Protein AF-A0AAV8W4S4-F1 (afdb_monomer)

Radius of gyration: 24.25 Å; Cα contacts (8 Å, |Δi|>4): 136; chains: 1; bounding box: 53×50×61 Å

Structure (mmCIF, N/CA/C/O backbone):
data_AF-A0AAV8W4S4-F1
#
_entry.id   AF-A0AAV8W4S4-F1
#
loop_
_atom_site.group_PDB
_atom_site.id
_atom_site.type_symbol
_atom_site.label_atom_id
_atom_site.label_alt_id
_atom_site.label_comp_id
_atom_site.label_asym_id
_atom_site.label_entity_id
_atom_site.label_seq_id
_atom_site.pdbx_PDB_ins_code
_atom_site.Cartn_x
_atom_site.Cartn_y
_atom_site.Cartn_z
_atom_site.occupancy
_atom_site.B_iso_or_equiv
_atom_site.auth_seq_id
_atom_site.auth_comp_id
_atom_site.auth_asym_id
_atom_site.auth_atom_id
_atom_site.pdbx_PDB_model_num
ATOM 1 N N . MET A 1 1 ? -31.696 26.182 -40.490 1.00 55.94 1 MET A N 1
ATOM 2 C CA . MET A 1 1 ? -30.840 26.365 -39.288 1.00 55.94 1 MET A CA 1
ATOM 3 C C . MET A 1 1 ? -31.612 26.418 -37.965 1.00 55.94 1 MET A C 1
ATOM 5 O O . MET A 1 1 ? -31.106 25.884 -36.990 1.00 55.94 1 MET A O 1
ATOM 9 N N . HIS A 1 2 ? -32.837 26.954 -37.926 1.00 64.56 2 HIS A N 1
ATOM 10 C CA . HIS A 1 2 ? -33.607 27.211 -36.694 1.00 64.56 2 HIS A CA 1
ATOM 11 C C . HIS A 1 2 ? -33.965 25.981 -35.824 1.00 64.56 2 HIS A C 1
ATOM 13 O O . HIS A 1 2 ? -34.015 26.064 -34.602 1.00 64.56 2 HIS A O 1
ATOM 19 N N . ARG A 1 3 ? -34.194 24.808 -36.434 1.00 68.81 3 ARG A N 1
ATOM 20 C CA . ARG A 1 3 ? -34.594 23.584 -35.704 1.00 68.81 3 ARG A CA 1
ATOM 21 C C . ARG A 1 3 ? -33.431 22.934 -34.941 1.00 68.81 3 ARG A C 1
ATOM 23 O O . ARG A 1 3 ? -33.637 22.336 -33.890 1.00 68.81 3 ARG A O 1
ATOM 30 N N . LYS A 1 4 ? -32.203 23.066 -35.459 1.00 68.94 4 LYS A N 1
ATOM 31 C CA . LYS A 1 4 ? -30.986 22.525 -34.827 1.00 68.94 4 LYS A CA 1
ATOM 32 C C . LYS A 1 4 ? -30.544 23.398 -33.651 1.00 68.94 4 LYS A C 1
ATOM 34 O O . LYS A 1 4 ? -30.234 22.860 -32.595 1.00 68.94 4 LYS A O 1
ATOM 39 N N . THR A 1 5 ? -30.605 24.723 -33.798 1.00 74.62 5 THR A N 1
ATOM 40 C CA . THR A 1 5 ? -30.317 25.671 -32.708 1.00 74.62 5 THR A CA 1
ATOM 41 C C . THR A 1 5 ? -31.311 25.535 -31.553 1.00 74.62 5 THR A C 1
ATOM 43 O O . THR A 1 5 ? -30.897 25.524 -30.396 1.00 74.62 5 THR A O 1
ATOM 46 N N . MET A 1 6 ? -32.596 25.311 -31.847 1.00 79.69 6 MET A N 1
ATOM 47 C CA . MET A 1 6 ? -33.624 25.092 -30.821 1.00 79.69 6 MET A CA 1
ATOM 48 C C . MET A 1 6 ? -33.416 23.786 -30.026 1.00 79.69 6 MET A C 1
ATOM 50 O O . MET A 1 6 ? -33.587 23.774 -28.809 1.00 79.69 6 MET A O 1
ATOM 54 N N . MET A 1 7 ? -32.974 22.697 -30.674 1.00 76.62 7 MET A N 1
ATOM 55 C CA . MET A 1 7 ? -32.643 21.444 -29.973 1.00 76.62 7 MET A CA 1
A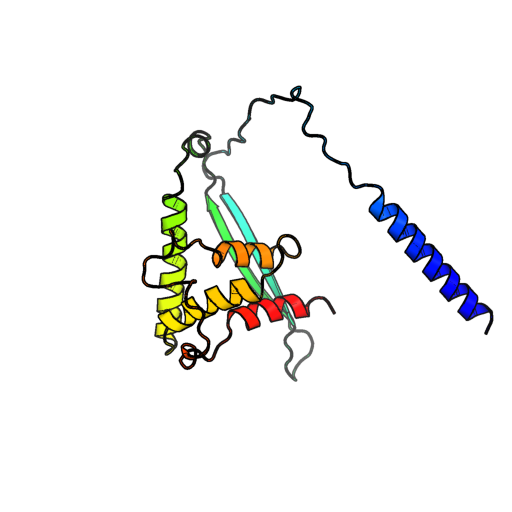TOM 56 C C . MET A 1 7 ? -31.396 21.562 -29.088 1.00 76.62 7 MET A C 1
ATOM 58 O O . MET A 1 7 ? -31.361 20.967 -28.012 1.00 76.62 7 MET A O 1
ATOM 62 N N . VAL A 1 8 ? -30.383 22.324 -29.512 1.00 82.31 8 VAL A N 1
ATOM 63 C CA . VAL A 1 8 ? -29.159 22.538 -28.720 1.00 82.31 8 VAL A CA 1
ATOM 64 C C . VAL A 1 8 ? -29.460 23.355 -27.461 1.00 82.31 8 VAL A C 1
ATOM 66 O O . VAL A 1 8 ? -29.046 22.958 -26.375 1.00 82.31 8 VAL A O 1
ATOM 69 N N . LEU A 1 9 ? -30.253 24.425 -27.576 1.00 85.12 9 LEU A N 1
ATOM 70 C CA . LEU A 1 9 ?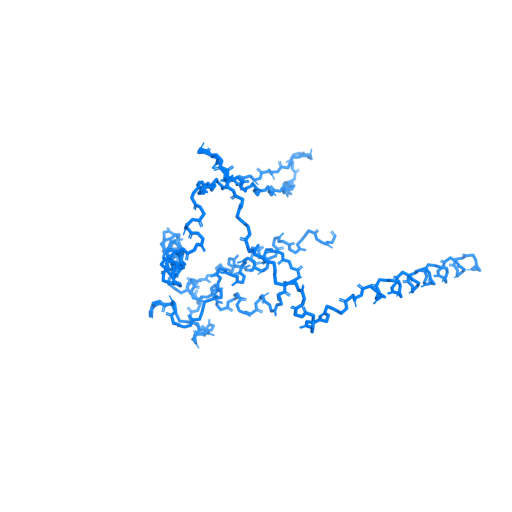 -30.698 25.221 -26.425 1.00 85.12 9 LEU A CA 1
ATOM 71 C C . LEU A 1 9 ? -31.516 24.390 -25.430 1.00 85.12 9 LEU A C 1
ATOM 73 O O . LEU A 1 9 ? -31.291 24.476 -24.226 1.00 85.12 9 LEU A O 1
ATOM 77 N N . CYS A 1 10 ? -32.410 23.529 -25.922 1.00 84.62 10 CYS A N 1
ATOM 78 C CA . CYS A 1 10 ? -33.200 22.651 -25.061 1.00 84.62 10 CYS A CA 1
ATOM 79 C C . CYS A 1 10 ? -32.314 21.645 -24.302 1.00 84.62 10 CYS A C 1
ATOM 81 O O . CYS A 1 10 ? -32.479 21.471 -23.097 1.00 84.62 10 CYS A O 1
ATOM 83 N N . ARG A 1 11 ? -31.305 21.052 -24.959 1.00 81.94 11 ARG A N 1
ATOM 84 C CA . ARG A 1 11 ? -30.337 20.158 -24.294 1.00 81.94 11 ARG A CA 1
ATOM 85 C C . ARG A 1 11 ? -29.485 20.882 -23.250 1.00 81.94 11 ARG A C 1
ATOM 87 O O . ARG A 1 11 ? -29.252 20.310 -22.191 1.00 81.94 11 ARG A O 1
ATOM 94 N N . LEU A 1 12 ? -29.065 22.121 -23.518 1.00 81.75 12 LEU A N 1
ATOM 95 C CA . LEU A 1 12 ? -28.306 22.945 -22.567 1.00 81.75 12 LEU A CA 1
ATOM 96 C C . LEU A 1 12 ? -29.138 23.316 -21.330 1.00 81.75 12 LEU A C 1
ATOM 98 O O . LEU A 1 12 ? -28.630 23.236 -20.213 1.00 81.75 12 LEU A O 1
ATOM 102 N N . LEU A 1 13 ? -30.418 23.654 -21.515 1.00 81.06 13 LEU A N 1
ATOM 103 C CA . LEU A 1 13 ? -31.346 23.940 -20.414 1.00 81.06 13 LEU A CA 1
ATOM 104 C C . LEU A 1 13 ? -31.658 22.692 -19.577 1.00 81.06 13 LEU A C 1
ATOM 106 O O . LEU A 1 13 ? -31.709 22.768 -18.353 1.00 81.06 13 LEU A O 1
ATOM 110 N N . ILE A 1 14 ? -31.808 21.525 -20.212 1.00 81.12 14 ILE A N 1
ATOM 111 C CA . ILE A 1 14 ? -31.994 20.258 -19.489 1.00 81.12 14 ILE A CA 1
ATOM 112 C C . ILE A 1 14 ? -30.732 19.918 -18.684 1.00 81.12 14 ILE A C 1
ATOM 114 O O . ILE A 1 14 ? -30.837 19.567 -17.511 1.00 81.12 14 ILE A O 1
ATOM 118 N N . PHE A 1 15 ? -29.538 20.072 -19.271 1.00 78.06 15 PHE A N 1
ATOM 119 C CA . PHE A 1 15 ? -28.276 19.829 -18.565 1.00 78.06 15 PHE A CA 1
ATOM 120 C C . PHE A 1 15 ? -28.113 20.756 -17.353 1.00 78.06 15 PHE A C 1
ATOM 122 O O . PHE A 1 15 ? -27.756 20.279 -16.277 1.00 78.06 15 PHE A O 1
ATOM 129 N N . SER A 1 16 ? -28.421 22.052 -17.481 1.00 76.75 16 SER A N 1
ATOM 130 C CA . SER A 1 16 ? -28.318 22.989 -16.354 1.00 76.75 16 SER A CA 1
ATOM 131 C C . SER A 1 16 ? -29.334 22.686 -15.245 1.00 76.75 16 SER A C 1
ATOM 133 O O . SER A 1 16 ? -28.965 22.696 -14.070 1.00 76.75 16 SER A O 1
ATOM 135 N N . CYS A 1 17 ? -30.577 22.329 -15.592 1.00 72.62 17 CYS A N 1
ATOM 136 C CA . CYS A 1 17 ? -31.594 21.909 -14.624 1.00 72.62 17 CYS A CA 1
ATOM 137 C C . CYS A 1 17 ? -31.198 20.632 -13.868 1.00 72.62 17 CYS A C 1
ATOM 139 O O . CYS A 1 17 ? -31.398 20.563 -12.655 1.00 72.62 17 CYS A O 1
ATOM 141 N N . VAL A 1 18 ? -30.609 19.644 -14.551 1.00 72.19 18 VAL A N 1
ATOM 142 C CA . VAL A 1 18 ? -30.103 18.420 -13.906 1.00 72.19 18 VAL A CA 1
ATOM 143 C C . VAL A 1 18 ? -28.937 18.751 -12.970 1.00 72.19 18 VAL A C 1
ATOM 145 O O . VAL A 1 18 ? -28.933 18.302 -11.826 1.00 72.19 18 VAL A O 1
ATOM 148 N N . PHE A 1 19 ? -27.994 19.597 -13.396 1.00 65.12 19 PHE A N 1
ATOM 149 C CA . PHE A 1 19 ? -26.879 20.039 -12.548 1.00 65.12 19 PHE A CA 1
ATOM 150 C C . PHE A 1 19 ? -27.348 20.786 -11.286 1.00 65.12 19 PHE A C 1
ATOM 152 O O . PHE A 1 19 ? -26.807 20.555 -10.203 1.00 65.12 19 PHE A O 1
ATOM 159 N N . LEU A 1 20 ? -28.383 21.627 -11.396 1.00 62.19 20 LEU A N 1
ATOM 160 C CA . LEU A 1 20 ? -28.995 22.326 -10.258 1.00 62.19 20 LEU A CA 1
ATOM 161 C C . LEU A 1 20 ? -29.701 21.362 -9.288 1.00 62.19 20 LEU A C 1
ATOM 163 O O . LEU A 1 20 ? -29.585 21.530 -8.075 1.00 62.19 20 LEU A O 1
ATOM 167 N N . HIS A 1 21 ? -30.377 20.325 -9.795 1.00 59.84 21 HIS A N 1
ATOM 168 C CA . HIS A 1 21 ? -31.045 19.324 -8.951 1.00 59.84 21 HIS A CA 1
ATOM 169 C C . HIS A 1 21 ? -30.056 18.408 -8.216 1.00 59.84 21 HIS A C 1
ATOM 171 O O . HIS A 1 21 ? -30.291 18.039 -7.065 1.00 59.84 21 HIS A O 1
ATOM 177 N N . VAL A 1 22 ? -28.928 18.065 -8.848 1.00 60.47 22 VAL A N 1
ATOM 178 C CA . VAL A 1 22 ? -27.900 17.201 -8.244 1.00 60.47 22 VAL A CA 1
ATOM 179 C C . VAL A 1 22 ? -27.179 17.904 -7.084 1.00 60.47 22 VAL A C 1
ATOM 181 O O . VAL A 1 22 ? -26.810 17.250 -6.109 1.00 60.47 22 VAL A O 1
ATOM 184 N N . HIS A 1 23 ? -27.030 19.234 -7.122 1.00 57.19 23 HIS A N 1
ATOM 185 C CA . HIS A 1 23 ? -26.348 19.983 -6.056 1.00 57.19 23 HIS A CA 1
ATOM 186 C C . HIS A 1 23 ? -27.216 20.222 -4.801 1.00 57.19 23 HIS A C 1
ATOM 188 O O . HIS A 1 23 ? -26.686 20.543 -3.737 1.00 57.19 23 HIS A O 1
ATOM 194 N N . ALA A 1 24 ? -28.540 20.047 -4.891 1.00 57.12 24 ALA A N 1
ATOM 195 C CA . ALA A 1 24 ? -29.474 20.397 -3.816 1.00 57.12 24 ALA A CA 1
ATOM 196 C C . ALA A 1 24 ? -29.572 19.363 -2.674 1.00 57.12 24 ALA A C 1
ATOM 198 O O . ALA A 1 24 ? -30.156 19.664 -1.636 1.00 57.12 24 ALA A O 1
ATOM 199 N N . ASN A 1 25 ? -28.967 18.178 -2.807 1.00 57.41 25 ASN A N 1
ATOM 200 C CA . ASN A 1 25 ? -29.108 17.094 -1.823 1.00 57.41 25 ASN A CA 1
ATOM 201 C C . ASN A 1 25 ? -27.834 16.785 -1.027 1.00 57.41 25 ASN A C 1
ATOM 203 O O . ASN A 1 25 ? -27.672 15.676 -0.516 1.00 57.41 25 ASN A O 1
ATOM 207 N N . PHE A 1 26 ? -26.935 17.758 -0.847 1.00 52.34 26 PHE A N 1
ATOM 208 C CA . PHE A 1 26 ? -25.887 17.604 0.160 1.00 52.34 26 PHE A CA 1
ATOM 2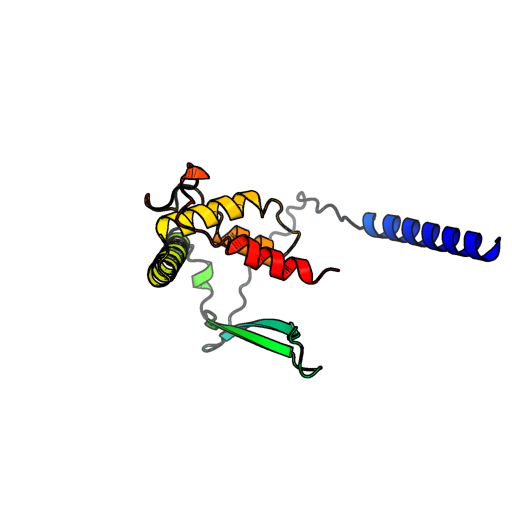09 C C . PHE A 1 26 ? -26.470 17.868 1.552 1.00 52.34 26 PHE A C 1
ATOM 211 O O . PHE A 1 26 ? -26.366 18.963 2.110 1.00 52.34 26 PHE A O 1
ATOM 218 N N . THR A 1 27 ? -27.115 16.852 2.125 1.00 60.00 27 THR A N 1
ATOM 219 C CA . THR A 1 27 ? -27.549 16.878 3.522 1.00 60.00 27 THR A CA 1
ATOM 220 C C . THR A 1 27 ? -26.317 17.071 4.406 1.00 60.00 27 THR A C 1
ATOM 222 O O . THR A 1 27 ? -25.535 16.142 4.624 1.00 60.00 27 THR A O 1
ATOM 225 N N . LYS A 1 28 ? -26.109 18.291 4.913 1.00 54.59 28 LYS A N 1
ATOM 226 C CA . LYS A 1 28 ? -25.072 18.573 5.910 1.00 54.59 28 LYS A CA 1
ATOM 227 C C . LYS A 1 28 ? -25.432 17.824 7.192 1.00 54.59 28 LYS A C 1
ATOM 229 O O . LYS A 1 28 ? -26.306 18.244 7.944 1.00 54.59 28 LYS A O 1
ATOM 234 N N . ILE A 1 29 ? -24.753 16.705 7.439 1.00 60.41 29 ILE A N 1
ATOM 235 C CA . ILE A 1 29 ? -24.876 15.931 8.678 1.00 60.41 29 ILE A CA 1
ATOM 236 C C . ILE A 1 29 ? -24.366 16.803 9.835 1.00 60.41 29 ILE A C 1
ATOM 238 O O . ILE A 1 29 ? -23.163 16.916 10.083 1.00 60.41 29 ILE A O 1
ATOM 242 N N . SER A 1 30 ? -25.294 17.459 10.533 1.00 56.00 30 SER A N 1
ATOM 243 C CA . SER A 1 30 ? -25.019 18.238 11.739 1.00 56.00 30 SER A CA 1
ATOM 244 C C . SER A 1 30 ? -24.686 17.287 12.892 1.00 56.00 30 SER A C 1
ATOM 246 O O . SER A 1 30 ? -25.563 16.642 13.464 1.00 56.00 30 SER A O 1
ATOM 248 N N . ARG A 1 31 ? -23.401 17.189 13.256 1.00 59.06 31 ARG A N 1
ATOM 249 C CA . ARG A 1 31 ? -22.902 16.352 14.370 1.00 59.06 31 ARG A CA 1
ATOM 250 C C . ARG A 1 31 ? -23.241 16.901 15.770 1.00 59.06 31 ARG A C 1
ATOM 252 O O . ARG A 1 31 ? -22.510 16.624 16.715 1.00 59.06 31 ARG A O 1
ATOM 259 N N . LYS A 1 32 ? -24.290 17.716 15.928 1.00 59.75 32 LYS A N 1
ATOM 260 C CA . LYS A 1 32 ? -24.654 18.328 17.223 1.00 59.75 32 LYS A CA 1
ATOM 261 C C . LYS A 1 32 ? -25.804 17.636 17.963 1.00 59.75 32 LYS A C 1
ATOM 263 O O . LYS A 1 32 ? -26.163 18.076 19.047 1.00 59.75 32 LYS A O 1
ATOM 268 N N . ASN A 1 33 ? -26.329 16.520 17.455 1.00 57.56 33 ASN A N 1
ATOM 269 C CA . ASN A 1 33 ? -27.365 15.760 18.156 1.00 57.56 33 ASN A CA 1
ATOM 270 C C . ASN A 1 33 ? -26.746 14.604 18.961 1.00 57.56 33 ASN A C 1
ATOM 272 O O . ASN A 1 33 ? -26.576 13.497 18.455 1.00 57.56 33 ASN A O 1
ATOM 276 N N . VAL A 1 34 ? -26.459 14.852 20.243 1.00 62.97 34 VAL A N 1
ATOM 277 C CA . VAL A 1 34 ? -26.046 13.849 21.257 1.00 62.97 34 VAL A CA 1
ATOM 278 C C . VAL A 1 34 ? -27.236 12.960 21.699 1.00 62.97 34 VAL A C 1
ATOM 280 O O . VAL A 1 34 ? -27.179 12.264 22.703 1.00 62.97 34 VAL A O 1
ATOM 283 N N . LEU A 1 35 ? -28.333 12.929 20.931 1.00 59.84 35 LEU A N 1
ATOM 284 C CA . LEU A 1 35 ? -29.545 12.157 21.242 1.00 59.84 35 LEU A CA 1
ATOM 285 C C . LEU A 1 35 ? -29.589 10.747 20.631 1.00 59.84 35 LEU A C 1
ATOM 287 O O . LEU A 1 35 ? -30.545 10.015 20.856 1.00 59.84 35 LEU A O 1
ATOM 291 N N . LEU A 1 36 ? -28.554 10.318 19.904 1.00 63.19 36 LEU A N 1
ATOM 292 C CA . LEU A 1 36 ? -28.461 8.952 19.372 1.00 63.19 36 LEU A CA 1
ATOM 293 C C . LEU A 1 36 ? -27.252 8.211 19.952 1.00 63.19 36 LEU A C 1
ATOM 295 O O . LEU A 1 36 ? -26.383 7.728 19.225 1.00 63.19 36 LEU A O 1
ATOM 299 N N . SER A 1 37 ? -27.210 8.077 21.280 1.00 62.25 37 SER A N 1
ATOM 300 C CA . SER A 1 37 ? -26.347 7.081 21.926 1.00 62.25 37 SER A CA 1
ATOM 301 C C . SER A 1 37 ? -26.943 5.685 21.705 1.00 62.25 37 SER A C 1
ATOM 303 O O . SER A 1 37 ? -27.663 5.133 22.537 1.00 62.25 37 SER A O 1
ATOM 305 N N . ARG A 1 38 ? -26.710 5.114 20.518 1.00 71.06 38 ARG A N 1
ATOM 306 C CA . ARG A 1 38 ? -27.140 3.750 20.185 1.00 71.06 38 ARG A CA 1
ATOM 307 C C . ARG A 1 38 ? -26.112 2.754 20.722 1.00 71.06 38 ARG A C 1
ATOM 309 O O . ARG A 1 38 ? -24.956 2.768 20.302 1.00 71.06 38 ARG A O 1
ATOM 316 N N . ARG A 1 39 ? -26.530 1.833 21.599 1.00 73.44 39 ARG A N 1
ATOM 317 C CA . ARG A 1 39 ? -25.692 0.697 22.028 1.00 73.44 39 ARG A CA 1
ATOM 318 C C . ARG A 1 39 ? -25.299 -0.136 20.798 1.00 73.44 39 ARG A C 1
ATOM 320 O O . ARG A 1 39 ? -26.170 -0.566 20.039 1.00 73.44 39 ARG A O 1
ATOM 327 N N . LYS A 1 40 ? -23.996 -0.358 20.597 1.00 70.75 40 LYS A N 1
ATOM 328 C CA . LYS A 1 40 ? -23.457 -1.145 19.477 1.00 70.75 40 LYS A CA 1
ATOM 329 C C . LYS A 1 40 ? -23.959 -2.592 19.579 1.00 70.75 40 LYS A C 1
ATOM 331 O O . LYS A 1 40 ? -23.722 -3.250 20.588 1.00 70.75 40 LYS A O 1
ATOM 336 N N . ARG A 1 41 ? -24.676 -3.068 18.557 1.00 81.50 41 ARG A N 1
ATOM 337 C CA . ARG A 1 41 ? -25.106 -4.470 18.416 1.00 81.50 41 ARG A CA 1
ATOM 338 C C . ARG A 1 41 ? -24.199 -5.146 17.394 1.00 81.50 41 ARG A C 1
ATOM 340 O O . ARG A 1 41 ? -23.806 -4.508 16.420 1.00 81.50 41 ARG A O 1
ATOM 347 N N . TYR A 1 42 ? -23.859 -6.404 17.636 1.00 76.44 42 TYR A N 1
ATOM 348 C CA . TYR A 1 42 ? -23.021 -7.200 16.745 1.00 76.44 42 TYR A CA 1
ATOM 349 C C . TYR A 1 42 ? -23.892 -8.241 16.053 1.00 76.44 42 TYR A C 1
ATOM 351 O O . TYR A 1 42 ? -24.763 -8.829 16.689 1.00 76.44 42 TYR A O 1
ATOM 359 N N . LEU A 1 43 ? -23.664 -8.439 14.757 1.00 80.19 43 LEU A N 1
ATOM 360 C CA . LEU A 1 43 ? -24.256 -9.537 14.007 1.00 80.19 43 LEU A CA 1
ATOM 361 C C . LEU A 1 43 ? -23.438 -10.797 14.317 1.00 80.19 43 LEU A C 1
ATOM 363 O O . LEU A 1 43 ? -22.236 -10.819 14.059 1.00 80.19 43 LEU A O 1
ATOM 367 N N . THR A 1 44 ? -24.063 -11.798 14.934 1.00 82.75 44 THR A N 1
ATOM 368 C CA . THR A 1 44 ? -23.435 -13.092 15.235 1.00 82.75 44 THR A CA 1
ATOM 369 C C . THR A 1 44 ? -23.736 -14.060 14.105 1.00 82.75 44 THR A C 1
ATOM 371 O O . THR A 1 44 ? -24.903 -14.332 13.824 1.00 82.75 44 THR A O 1
ATOM 374 N N . PHE A 1 45 ? -22.693 -14.568 13.459 1.00 85.56 45 PHE A N 1
ATOM 375 C CA . PHE A 1 45 ? -22.831 -15.566 12.407 1.00 85.56 45 PHE A CA 1
ATOM 376 C C . PHE A 1 45 ? -22.831 -16.979 13.011 1.00 85.56 45 PHE A C 1
ATOM 378 O O . PHE A 1 45 ? -22.101 -17.218 13.979 1.00 85.56 45 PHE A O 1
ATOM 385 N N . PRO A 1 46 ? -23.633 -17.919 12.478 1.00 88.12 46 PRO A N 1
ATOM 386 C CA . PRO A 1 46 ? -23.577 -19.315 12.899 1.00 88.12 46 PRO A CA 1
ATOM 387 C C . PRO A 1 46 ? -22.218 -19.937 12.544 1.00 88.12 46 PRO A C 1
ATOM 389 O O . PRO A 1 46 ? -21.545 -19.498 11.605 1.00 88.12 46 PRO A O 1
ATOM 392 N N . MET A 1 47 ? -21.808 -20.961 13.300 1.00 83.31 47 MET A N 1
ATOM 393 C CA . MET A 1 47 ? -20.507 -21.615 13.116 1.00 83.31 47 MET A CA 1
ATOM 394 C C . MET A 1 47 ? -20.361 -22.161 11.689 1.00 83.31 47 MET A C 1
ATOM 396 O O . MET A 1 47 ? -21.283 -22.779 11.166 1.00 83.31 47 MET A O 1
ATOM 400 N N . GLY A 1 48 ? -19.205 -21.922 11.065 1.00 83.62 48 GLY A N 1
ATOM 401 C CA . GLY A 1 48 ? -18.928 -22.346 9.687 1.00 83.62 48 GLY A CA 1
ATOM 402 C C . GLY A 1 48 ? -19.388 -21.370 8.596 1.00 83.62 48 GLY A C 1
ATOM 403 O O . GLY A 1 48 ? -19.261 -21.687 7.417 1.00 83.62 48 GLY A O 1
ATOM 404 N N . SER A 1 49 ? -19.890 -20.183 8.955 1.00 89.06 49 SER A N 1
ATOM 405 C CA . SER A 1 49 ? -20.214 -19.138 7.972 1.00 89.06 49 SER A CA 1
ATOM 406 C C . SER A 1 49 ? -18.954 -18.547 7.329 1.00 89.06 49 SER A C 1
ATOM 408 O O . SER A 1 49 ? -18.004 -18.190 8.028 1.00 89.06 49 SER A O 1
ATOM 410 N N . ASN A 1 50 ? -18.977 -18.361 6.007 1.00 88.38 50 ASN A N 1
ATOM 411 C CA . ASN A 1 50 ? -17.886 -17.754 5.243 1.00 88.38 50 ASN A CA 1
ATOM 412 C C . ASN A 1 50 ? -18.391 -16.551 4.438 1.00 88.38 50 ASN A C 1
ATOM 414 O O . ASN A 1 50 ? -19.467 -16.600 3.843 1.00 88.38 50 ASN A O 1
ATOM 418 N N . LEU A 1 51 ? -17.602 -15.479 4.409 1.00 88.38 51 LEU A N 1
ATOM 419 C CA . LEU A 1 51 ? -17.788 -14.342 3.514 1.00 88.38 51 LEU A CA 1
ATOM 420 C C . LEU A 1 51 ? -16.843 -14.520 2.328 1.00 88.38 51 LEU A C 1
ATOM 422 O O . LEU A 1 51 ? -15.632 -14.519 2.517 1.00 88.38 51 LEU A O 1
ATOM 426 N N . VAL A 1 52 ? -17.370 -14.6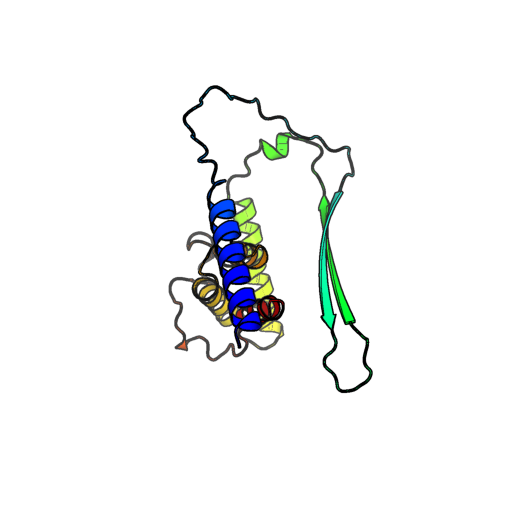51 1.117 1.00 89.75 52 VAL A N 1
ATOM 427 C CA . VAL A 1 52 ? -16.550 -14.750 -0.097 1.00 89.75 52 VAL A CA 1
ATOM 428 C C . VAL A 1 52 ? -16.606 -13.418 -0.830 1.00 89.75 52 VAL A C 1
ATOM 430 O O . VAL A 1 52 ? -17.691 -12.917 -1.123 1.00 89.75 52 VAL A O 1
ATOM 433 N N . MET A 1 53 ? -15.441 -12.821 -1.080 1.00 86.31 53 MET A N 1
ATOM 434 C CA . MET A 1 53 ? -15.320 -11.662 -1.961 1.00 86.31 53 MET A CA 1
ATOM 435 C C . MET A 1 53 ? -14.794 -12.132 -3.314 1.00 86.31 53 MET A C 1
ATOM 437 O O . MET A 1 53 ? -13.640 -12.543 -3.409 1.00 86.31 53 MET A O 1
ATOM 441 N N . THR A 1 54 ? -15.640 -12.054 -4.338 1.00 88.94 54 THR A N 1
ATOM 442 C CA . THR A 1 54 ? -15.308 -12.415 -5.721 1.00 88.94 54 THR A CA 1
ATOM 443 C C . THR A 1 54 ? -15.000 -11.156 -6.516 1.00 88.94 54 THR A C 1
ATOM 445 O O . THR A 1 54 ? -15.815 -10.230 -6.569 1.00 88.94 54 THR A O 1
ATOM 448 N N . MET A 1 55 ? -13.821 -11.104 -7.129 1.00 84.38 55 MET A N 1
ATOM 449 C CA . MET A 1 55 ? -13.433 -10.049 -8.062 1.00 84.38 55 MET A CA 1
ATOM 450 C C . MET A 1 55 ? -13.351 -10.628 -9.473 1.00 84.38 55 MET A C 1
ATOM 452 O O . MET A 1 55 ? -12.488 -11.460 -9.739 1.00 84.38 55 MET A O 1
ATOM 456 N N . SER A 1 56 ? -14.208 -10.150 -10.377 1.00 86.06 56 SER A N 1
ATOM 457 C CA . SER A 1 56 ? -14.232 -10.575 -11.780 1.00 86.06 56 SER A CA 1
ATOM 458 C C . SER A 1 56 ? -13.732 -9.448 -12.686 1.00 86.06 56 SER A C 1
ATOM 460 O O . SER A 1 56 ? -14.233 -8.323 -12.639 1.00 86.06 56 SER A O 1
ATOM 462 N N . MET A 1 57 ? -12.742 -9.744 -13.523 1.00 81.62 57 MET A N 1
ATOM 463 C CA . MET A 1 57 ? -12.219 -8.860 -14.563 1.00 81.62 57 MET A CA 1
ATOM 464 C C . MET A 1 57 ? -12.503 -9.477 -15.926 1.00 81.62 57 MET A C 1
ATOM 466 O O . MET A 1 57 ? -12.171 -10.634 -16.161 1.00 81.62 57 MET A O 1
ATOM 470 N N . VAL A 1 58 ? -13.079 -8.704 -16.843 1.00 82.88 58 VAL A N 1
ATOM 471 C CA . VAL A 1 58 ? -13.342 -9.148 -18.216 1.00 82.88 58 VAL A CA 1
ATOM 472 C C . VAL A 1 58 ? -12.564 -8.261 -19.171 1.00 82.88 58 VAL A C 1
ATOM 474 O O . VAL A 1 58 ? -12.716 -7.041 -19.139 1.00 82.88 58 VAL A O 1
ATOM 477 N N . LYS A 1 59 ? -11.750 -8.865 -20.037 1.00 76.25 59 LYS A N 1
ATOM 478 C CA . LYS A 1 59 ? -11.047 -8.158 -21.110 1.00 76.25 59 LYS A CA 1
ATOM 479 C C . LYS A 1 59 ? -11.313 -8.839 -22.446 1.00 76.25 59 LYS A C 1
ATOM 481 O O . LYS A 1 59 ? -11.107 -10.042 -22.585 1.00 76.25 59 LYS A O 1
ATOM 486 N N . SER A 1 60 ? -11.743 -8.071 -23.442 1.00 68.50 60 SER A N 1
ATOM 487 C CA . SER A 1 60 ? -11.859 -8.560 -24.815 1.00 68.50 60 SER A CA 1
ATOM 488 C C . SER A 1 60 ? -10.471 -8.782 -25.417 1.00 68.50 60 SER A C 1
ATOM 490 O O . SER A 1 60 ? -9.539 -7.994 -25.219 1.00 68.50 60 SER A O 1
ATOM 492 N N . PHE A 1 61 ? -10.305 -9.892 -26.126 1.00 70.44 61 PHE A N 1
ATOM 493 C CA . PHE A 1 61 ? -9.031 -10.232 -26.746 1.00 70.44 61 PHE A CA 1
ATOM 494 C C . PHE A 1 61 ? -8.826 -9.371 -28.009 1.00 70.44 61 PHE A C 1
ATOM 496 O O . PHE A 1 61 ? -9.604 -9.456 -28.956 1.00 70.44 61 PHE A O 1
ATOM 503 N N . LEU A 1 62 ? -7.796 -8.514 -28.026 1.00 64.31 62 LEU A N 1
ATOM 504 C CA . LEU A 1 62 ? -7.460 -7.605 -29.141 1.00 64.31 62 LEU A CA 1
ATOM 505 C C . LEU A 1 62 ? -6.444 -8.237 -30.117 1.00 64.31 62 LEU A C 1
ATOM 507 O O . LEU A 1 62 ? -5.452 -7.607 -30.476 1.00 64.31 62 LEU A O 1
ATOM 511 N N . GLN A 1 63 ? -6.650 -9.490 -30.533 1.00 57.50 63 GLN A N 1
ATOM 512 C CA . GLN A 1 63 ? -5.844 -10.111 -31.597 1.00 57.50 63 GLN A CA 1
ATOM 513 C C . GLN A 1 63 ? -6.626 -10.238 -32.910 1.00 57.50 63 GLN A C 1
ATOM 515 O O . GLN A 1 63 ? -7.851 -10.312 -32.933 1.00 57.50 63 GLN A O 1
ATOM 520 N N . ILE A 1 64 ? -5.874 -10.261 -34.014 1.00 59.62 64 ILE A N 1
ATOM 521 C CA . ILE A 1 64 ? -6.323 -10.226 -35.418 1.00 59.62 64 ILE A CA 1
ATOM 522 C C . ILE A 1 64 ? -7.157 -11.460 -35.859 1.00 59.62 64 ILE A C 1
ATOM 524 O O . ILE A 1 64 ? -7.571 -11.537 -37.009 1.00 59.62 64 ILE A O 1
ATOM 528 N N . GLN A 1 65 ? -7.515 -12.392 -34.965 1.00 49.94 65 GLN A N 1
ATOM 529 C CA . GLN A 1 65 ? -8.292 -13.598 -35.300 1.00 49.94 65 GLN A CA 1
ATOM 530 C C . GLN A 1 65 ? -8.943 -14.231 -34.043 1.00 49.94 65 GLN A C 1
ATOM 532 O O . GLN A 1 65 ? -8.265 -14.269 -33.017 1.00 49.94 65 GLN A O 1
ATOM 537 N N . PRO A 1 66 ? -10.132 -14.879 -34.101 1.00 56.00 66 PRO A N 1
ATOM 538 C CA . PRO A 1 66 ? -11.431 -14.445 -34.627 1.00 56.00 66 PRO A CA 1
ATOM 539 C C . PRO A 1 66 ? -12.189 -13.554 -33.610 1.00 56.00 66 PRO A C 1
ATOM 541 O O . PRO A 1 66 ? -11.886 -13.520 -32.420 1.00 56.00 66 PRO A O 1
ATOM 544 N N . ARG A 1 67 ? -13.211 -12.823 -34.070 1.00 65.19 67 ARG A N 1
ATOM 545 C CA . ARG A 1 67 ? -14.014 -11.924 -33.217 1.00 65.19 67 ARG A CA 1
ATOM 546 C C . ARG A 1 67 ? -14.900 -12.716 -32.243 1.00 65.19 67 ARG A C 1
ATOM 548 O O . ARG A 1 67 ? -15.602 -13.621 -32.678 1.00 65.19 67 ARG A O 1
ATOM 555 N N . GLY A 1 68 ? -14.923 -12.316 -30.965 1.00 70.38 68 GLY A N 1
ATOM 556 C CA . GLY A 1 68 ? -15.937 -12.757 -29.990 1.00 70.38 68 GLY A CA 1
ATOM 557 C C . GLY A 1 68 ? -15.428 -13.376 -28.683 1.00 70.38 68 GLY A C 1
ATOM 558 O O . GLY A 1 68 ? -16.249 -13.734 -27.845 1.00 70.38 68 GLY A O 1
ATOM 559 N N . TYR A 1 69 ? -14.114 -13.493 -28.478 1.00 72.44 69 TYR A N 1
ATOM 560 C CA . TYR A 1 69 ? -13.560 -14.070 -27.249 1.00 72.44 69 TYR A CA 1
ATOM 561 C C . TYR A 1 69 ? -13.222 -12.995 -26.210 1.00 72.44 69 TYR A C 1
ATOM 563 O O . TYR A 1 69 ? -12.456 -12.063 -26.469 1.00 72.44 69 TYR A O 1
ATOM 571 N N . ASN A 1 70 ? -13.776 -13.164 -25.010 1.00 80.69 70 ASN A N 1
ATOM 572 C CA . ASN A 1 70 ? -13.439 -12.383 -23.828 1.00 80.69 70 ASN A CA 1
ATOM 573 C C . ASN A 1 70 ? -12.688 -13.284 -22.848 1.00 80.69 70 ASN A C 1
ATOM 575 O O . ASN A 1 70 ? -13.094 -14.419 -22.609 1.00 80.69 70 ASN A O 1
ATOM 579 N N . VAL A 1 71 ? -11.604 -12.775 -22.276 1.00 79.75 71 VAL A N 1
ATOM 580 C CA . VAL A 1 71 ? -10.913 -13.414 -21.157 1.00 79.75 71 VAL A CA 1
ATOM 581 C C . VAL A 1 71 ? -11.550 -12.906 -19.872 1.00 79.75 71 VAL A C 1
ATOM 583 O O . VAL A 1 71 ? -11.609 -11.696 -19.649 1.00 79.75 71 VAL A O 1
ATOM 586 N N . ILE A 1 72 ? -12.027 -13.836 -19.048 1.00 84.44 72 ILE A N 1
ATOM 587 C CA . ILE A 1 72 ? -12.575 -13.566 -17.720 1.00 84.44 72 ILE A CA 1
ATOM 588 C C . ILE A 1 72 ? -11.563 -14.077 -16.697 1.00 84.44 72 ILE A C 1
ATOM 590 O O . ILE A 1 72 ? -11.189 -15.247 -16.718 1.00 84.44 72 ILE A O 1
ATOM 594 N N . LEU A 1 73 ? -11.099 -13.187 -15.830 1.00 85.12 73 LEU A N 1
ATOM 595 C CA . LEU A 1 73 ? -10.262 -13.499 -14.683 1.00 85.12 73 LEU A CA 1
ATOM 596 C C . LEU A 1 73 ? -11.110 -13.330 -13.426 1.00 85.12 73 LEU A C 1
ATOM 598 O O . LEU A 1 73 ? -11.548 -12.220 -13.130 1.00 85.12 73 LEU A O 1
ATOM 602 N N . GLU A 1 74 ? -11.318 -14.416 -12.691 1.00 90.25 74 GLU A N 1
ATOM 603 C CA . GLU A 1 74 ? -12.061 -14.418 -11.430 1.00 90.25 74 GLU A CA 1
ATOM 604 C C . GLU A 1 74 ? -11.114 -14.744 -10.278 1.00 90.25 74 GLU A C 1
ATOM 606 O O . GLU A 1 74 ? -10.312 -15.676 -10.355 1.00 90.25 74 GLU A O 1
ATOM 611 N N . VAL A 1 75 ? -11.177 -13.940 -9.219 1.00 90.62 75 VAL A N 1
ATOM 612 C CA . VAL A 1 75 ? -10.393 -14.129 -7.999 1.00 90.62 75 VAL A CA 1
ATOM 613 C C . VAL A 1 75 ? -11.349 -14.168 -6.817 1.00 90.62 75 VAL A C 1
ATOM 615 O O . VAL A 1 75 ? -11.914 -13.140 -6.437 1.00 90.62 75 VAL A O 1
ATOM 618 N N . ASP A 1 76 ? -11.488 -15.351 -6.225 1.00 90.38 76 ASP A N 1
ATOM 619 C CA . ASP A 1 76 ? -12.292 -15.579 -5.030 1.00 90.38 76 ASP A CA 1
ATOM 620 C C . ASP A 1 76 ? -11.422 -15.537 -3.783 1.00 90.38 76 ASP A C 1
ATOM 622 O O . ASP A 1 76 ? -10.477 -16.313 -3.625 1.00 90.38 76 ASP A O 1
ATOM 626 N N . VAL A 1 77 ? -11.765 -14.641 -2.862 1.00 88.38 77 VAL A N 1
ATOM 627 C CA . VAL A 1 77 ? -11.093 -14.541 -1.569 1.00 88.38 77 VAL A CA 1
ATOM 628 C C . VAL A 1 77 ? -12.087 -14.912 -0.466 1.00 88.38 77 VAL A C 1
ATOM 630 O O . VAL A 1 77 ? -12.953 -14.099 -0.120 1.00 88.38 77 VAL A O 1
ATOM 633 N N . PRO A 1 78 ? -12.009 -16.140 0.083 1.00 90.56 78 PRO A N 1
ATOM 634 C CA . PRO A 1 78 ? -12.856 -16.565 1.188 1.00 90.56 78 PRO A CA 1
ATOM 635 C C . PRO A 1 78 ? -12.311 -16.055 2.527 1.00 90.56 78 PRO A C 1
ATOM 637 O O . PRO A 1 78 ? -11.143 -16.236 2.868 1.00 90.56 78 PRO A O 1
ATOM 640 N N . PHE A 1 79 ? -13.187 -15.459 3.328 1.00 83.62 79 PHE A N 1
ATOM 641 C CA . PHE A 1 79 ? -12.913 -14.987 4.679 1.00 83.62 79 PHE A CA 1
ATOM 642 C C . PHE A 1 79 ? -13.806 -15.731 5.669 1.00 83.62 79 PHE A C 1
ATOM 644 O O . PHE A 1 79 ? -15.033 -15.617 5.629 1.00 83.62 79 PHE A O 1
ATOM 651 N N . ALA A 1 80 ? -13.190 -16.467 6.593 1.00 83.81 80 ALA A N 1
ATOM 652 C CA . ALA A 1 80 ? -13.918 -17.118 7.675 1.00 83.81 80 ALA A CA 1
ATOM 653 C C . ALA A 1 80 ? -14.525 -16.061 8.608 1.00 83.81 80 ALA A C 1
ATOM 655 O O . ALA A 1 80 ? -13.811 -15.201 9.142 1.00 83.81 80 ALA A O 1
ATOM 656 N N . LEU A 1 81 ? -15.844 -16.113 8.805 1.00 85.94 81 LEU A N 1
ATOM 657 C CA . LEU A 1 81 ? -16.527 -15.173 9.686 1.00 85.94 81 LEU A CA 1
ATOM 658 C C . LEU A 1 81 ? -16.394 -15.628 11.145 1.00 85.94 81 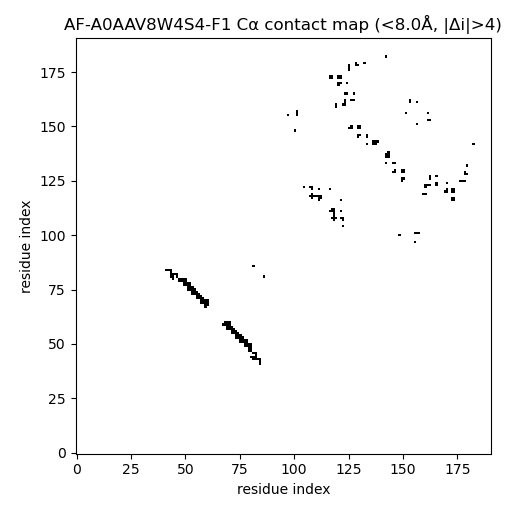LEU A C 1
ATOM 660 O O . LEU A 1 81 ? -16.619 -16.798 11.457 1.00 85.94 81 LEU A O 1
ATOM 664 N N . PRO A 1 82 ? -16.053 -14.716 12.068 1.00 79.06 82 PRO A N 1
ATOM 665 C CA . PRO A 1 82 ? -15.970 -15.054 13.478 1.00 79.06 82 PRO A CA 1
ATOM 666 C C . PRO A 1 82 ? -17.364 -15.224 14.095 1.00 79.06 82 PRO A C 1
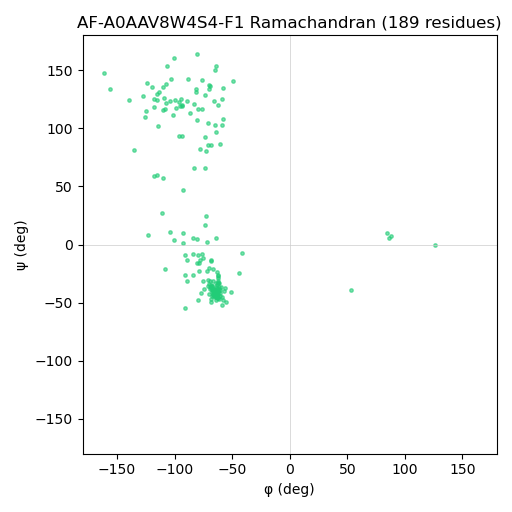ATOM 668 O O . PRO A 1 82 ? -18.195 -14.317 14.019 1.00 79.06 82 PRO A O 1
ATOM 671 N N . SER A 1 83 ? -17.591 -16.346 14.783 1.00 79.50 83 SER A N 1
ATOM 672 C CA . SER A 1 83 ? -18.818 -16.582 15.561 1.00 79.50 83 SER A CA 1
ATOM 673 C C . SER A 1 83 ? -18.890 -15.710 16.823 1.00 79.50 83 SER A C 1
ATOM 675 O O . SER A 1 83 ? -19.973 -15.315 17.251 1.00 79.50 83 SER A O 1
ATOM 677 N N . ASP A 1 84 ? -17.733 -15.365 17.407 1.00 81.00 84 ASP A N 1
ATOM 678 C CA . ASP A 1 84 ? -17.656 -14.638 18.674 1.00 81.00 84 ASP A CA 1
ATOM 679 C C . ASP A 1 84 ? -17.503 -13.115 18.497 1.00 81.00 84 ASP A C 1
ATOM 681 O O . ASP A 1 84 ? -16.458 -12.634 18.035 1.00 81.00 84 ASP A O 1
ATOM 685 N N . PRO A 1 85 ? -18.455 -12.297 18.992 1.00 74.31 85 PRO A N 1
ATOM 686 C CA . PRO A 1 85 ? -18.385 -10.837 18.884 1.00 74.31 85 PRO A CA 1
ATOM 687 C C . PRO A 1 85 ? -17.263 -10.221 19.738 1.00 74.31 85 PRO A C 1
ATOM 689 O O . PRO A 1 85 ? -16.880 -9.064 19.538 1.00 74.31 85 PRO A O 1
ATOM 692 N N . LYS A 1 86 ? -16.688 -10.995 20.670 1.00 74.75 86 LYS A N 1
ATOM 693 C CA . LYS A 1 86 ? -15.546 -10.590 21.505 1.00 74.75 86 LYS A CA 1
ATOM 694 C C . LYS A 1 86 ? -14.287 -10.306 20.680 1.00 74.75 86 LYS A C 1
ATOM 696 O O . LYS A 1 86 ? -13.464 -9.505 21.117 1.00 74.75 86 LYS A O 1
ATOM 701 N N . LEU A 1 87 ? -14.163 -10.865 19.473 1.00 68.25 87 LEU A N 1
ATOM 702 C CA . LEU A 1 87 ? -13.054 -10.570 18.558 1.00 68.25 87 LEU A CA 1
ATOM 703 C C . LEU A 1 87 ? -13.046 -9.105 18.095 1.00 68.25 87 LEU A C 1
ATOM 705 O O . LEU A 1 87 ? -11.980 -8.513 17.969 1.00 68.25 87 LEU A O 1
ATOM 709 N N . PHE A 1 88 ? -14.215 -8.474 17.946 1.00 67.44 88 PHE A N 1
ATOM 710 C CA . PHE A 1 88 ? -14.317 -7.046 17.608 1.00 67.44 88 PHE A CA 1
ATOM 711 C C . PHE A 1 88 ? -14.127 -6.116 18.817 1.00 67.44 88 PHE A C 1
ATOM 713 O O . PHE A 1 88 ? -13.945 -4.908 18.651 1.00 67.44 88 PHE A O 1
ATOM 720 N N . LEU A 1 89 ? -14.216 -6.663 20.033 1.00 69.38 89 LEU A N 1
ATOM 721 C CA . LEU A 1 89 ? -13.953 -5.959 21.292 1.00 69.38 89 LEU A CA 1
ATOM 722 C C . LEU A 1 89 ? -12.480 -6.067 21.695 1.00 69.38 89 LEU A C 1
ATOM 724 O O . LEU A 1 89 ? -11.927 -5.129 22.276 1.00 69.38 89 LEU A O 1
ATOM 728 N N . LYS A 1 90 ? -11.824 -7.179 21.342 1.00 62.31 90 LYS A N 1
ATOM 729 C CA . LYS A 1 90 ? -10.382 -7.355 21.470 1.00 62.31 90 LYS A CA 1
ATOM 730 C C . LYS A 1 90 ? -9.714 -6.477 20.418 1.00 62.31 90 LYS A C 1
ATOM 732 O O . LYS A 1 90 ? -9.433 -6.892 19.301 1.00 62.31 90 LYS A O 1
ATOM 737 N N . LYS A 1 91 ? -9.495 -5.214 20.778 1.00 59.88 91 LYS A N 1
ATOM 738 C CA . LYS A 1 91 ? -8.686 -4.270 20.011 1.00 59.88 91 LYS A CA 1
ATOM 739 C C . LYS A 1 91 ? -7.278 -4.864 19.943 1.00 59.88 91 LYS A C 1
ATOM 741 O O . LYS A 1 91 ? -6.454 -4.588 20.807 1.00 59.88 91 LYS A O 1
ATOM 746 N N . GLU A 1 92 ? -7.004 -5.720 18.964 1.00 57.44 92 GLU A N 1
ATOM 747 C CA . GLU A 1 92 ? -5.642 -6.105 18.605 1.00 57.44 92 GLU A CA 1
ATOM 748 C C . GLU A 1 92 ? -5.018 -4.847 17.993 1.00 57.44 92 GLU A C 1
ATOM 750 O O . GLU A 1 92 ? -5.141 -4.529 16.812 1.00 57.44 92 GLU A O 1
ATOM 755 N N . LYS A 1 93 ? -4.496 -4.017 18.898 1.00 55.12 93 LYS A N 1
ATOM 756 C CA . LYS A 1 93 ? -4.024 -2.655 18.672 1.00 55.12 93 LYS A CA 1
ATOM 757 C C . LYS A 1 93 ? -2.937 -2.680 17.604 1.00 55.12 93 LYS A C 1
ATOM 759 O O . LYS A 1 93 ? -1.848 -3.111 17.941 1.00 55.12 93 LYS A O 1
ATOM 764 N N . LYS A 1 94 ? -3.210 -2.188 16.385 1.00 52.66 94 LYS A N 1
ATOM 765 C CA . LYS A 1 94 ? -2.270 -1.772 15.304 1.00 52.66 94 LYS A CA 1
ATOM 766 C C . LYS A 1 94 ? -1.180 -2.769 14.833 1.00 52.66 94 LYS A C 1
ATOM 768 O O . LYS A 1 94 ? -0.928 -2.857 13.639 1.00 52.66 94 LYS A O 1
ATOM 773 N N . HIS A 1 95 ? -0.547 -3.537 15.714 1.00 51.88 95 HIS A N 1
ATOM 774 C CA . HIS A 1 95 ? 0.588 -4.421 15.469 1.00 51.88 95 HIS A CA 1
ATOM 775 C C . HIS A 1 95 ? 0.270 -5.625 14.578 1.00 51.88 95 HIS A C 1
ATOM 777 O O . HIS A 1 95 ? 1.149 -6.050 13.832 1.00 51.88 95 HIS A O 1
ATOM 783 N N . LYS A 1 96 ? -0.960 -6.161 14.612 1.00 53.75 96 LYS A N 1
ATOM 784 C CA . LYS A 1 96 ? -1.344 -7.296 13.756 1.00 53.75 96 LYS A CA 1
ATOM 785 C C . LYS A 1 96 ? -1.408 -6.888 12.278 1.00 53.75 96 LYS A C 1
ATOM 787 O O . LYS A 1 96 ? -0.713 -7.481 11.461 1.00 53.75 96 LYS A O 1
ATOM 792 N N . HIS A 1 97 ? -2.097 -5.787 11.969 1.00 53.81 97 HIS A N 1
ATOM 793 C CA . HIS A 1 97 ? -2.109 -5.208 10.618 1.00 53.81 97 HIS A CA 1
ATOM 794 C C . HIS A 1 97 ? -0.715 -4.754 10.150 1.00 53.81 97 HIS A C 1
ATOM 796 O O . HIS A 1 97 ? -0.386 -4.887 8.972 1.00 53.81 97 HIS A O 1
ATOM 802 N N . ARG A 1 98 ? 0.143 -4.279 11.068 1.00 54.16 98 ARG A N 1
ATOM 803 C CA . ARG A 1 98 ? 1.546 -3.948 10.759 1.00 54.16 98 ARG A CA 1
ATOM 804 C C . ARG A 1 98 ? 2.345 -5.166 10.271 1.00 54.16 98 ARG A C 1
ATOM 806 O O . ARG A 1 98 ? 3.195 -5.027 9.396 1.00 54.16 98 ARG A O 1
ATOM 813 N N . LYS A 1 99 ? 2.083 -6.361 10.817 1.00 53.44 99 LYS A N 1
ATOM 814 C CA . LYS A 1 99 ? 2.790 -7.603 10.451 1.00 53.44 99 LYS A CA 1
ATOM 815 C C . LYS A 1 99 ? 2.345 -8.138 9.080 1.00 53.44 99 LYS A C 1
ATOM 817 O O . LYS A 1 99 ? 3.197 -8.564 8.306 1.00 53.44 99 LYS A O 1
ATOM 822 N N . GLU A 1 100 ? 1.053 -8.042 8.755 1.00 58.41 100 GLU A N 1
ATOM 823 C CA . GLU A 1 100 ? 0.491 -8.447 7.451 1.00 58.41 100 GLU A CA 1
ATOM 824 C C . GLU A 1 100 ? 0.978 -7.562 6.291 1.00 58.41 100 GLU A C 1
ATOM 826 O O . GLU A 1 100 ? 1.392 -8.084 5.261 1.00 58.41 100 GLU A O 1
ATOM 831 N N . ARG A 1 101 ? 1.036 -6.232 6.454 1.00 56.81 101 ARG A N 1
ATOM 832 C CA . ARG A 1 101 ? 1.512 -5.329 5.380 1.00 56.81 101 ARG A CA 1
ATOM 833 C C . ARG A 1 101 ? 3.008 -5.493 5.082 1.00 56.81 101 ARG A C 1
ATOM 835 O O . ARG A 1 101 ? 3.401 -5.470 3.920 1.00 56.81 101 ARG A O 1
ATOM 842 N N . ARG A 1 102 ? 3.840 -5.759 6.103 1.00 59.34 102 ARG A N 1
ATOM 843 C CA . ARG A 1 102 ? 5.272 -6.081 5.918 1.00 59.34 102 ARG A CA 1
ATOM 844 C C . ARG A 1 102 ? 5.478 -7.368 5.107 1.00 59.34 102 ARG A C 1
ATOM 846 O O . ARG A 1 102 ? 6.475 -7.471 4.400 1.00 59.34 102 ARG A O 1
ATOM 853 N N . SER A 1 103 ? 4.531 -8.308 5.181 1.00 66.06 103 SER A N 1
ATOM 854 C CA . SER A 1 103 ? 4.556 -9.543 4.390 1.00 66.06 103 SER A CA 1
ATOM 855 C C . SER A 1 103 ? 4.354 -9.279 2.893 1.00 66.06 103 SER A C 1
ATOM 857 O O . SER A 1 103 ? 5.039 -9.891 2.077 1.00 66.06 103 SER A O 1
ATOM 859 N N . ILE A 1 104 ? 3.490 -8.329 2.520 1.00 78.62 104 ILE A N 1
ATOM 860 C CA . ILE A 1 104 ? 3.196 -8.025 1.110 1.00 78.62 104 ILE A CA 1
ATOM 861 C C . ILE A 1 104 ? 4.442 -7.487 0.397 1.00 78.62 104 ILE A C 1
ATOM 863 O O . ILE A 1 104 ? 4.812 -7.997 -0.656 1.00 78.62 104 ILE A O 1
ATOM 867 N N . TYR A 1 105 ? 5.148 -6.517 0.988 1.00 80.31 105 TYR A N 1
ATOM 868 C CA . TYR A 1 105 ? 6.368 -5.973 0.378 1.00 80.31 105 TYR A CA 1
ATOM 869 C C . TYR A 1 105 ? 7.484 -7.012 0.260 1.00 80.31 105 TYR A C 1
ATOM 871 O O . TYR A 1 105 ? 8.175 -7.034 -0.753 1.00 80.31 105 TYR A O 1
ATOM 879 N N . SER A 1 106 ? 7.631 -7.910 1.242 1.00 81.44 106 SER A N 1
ATOM 880 C CA . SER A 1 106 ? 8.604 -9.004 1.138 1.00 81.44 106 SER A CA 1
ATOM 881 C C . SER A 1 106 ? 8.249 -10.023 0.053 1.00 81.44 106 SER A C 1
ATOM 883 O O . SER A 1 106 ? 9.149 -10.537 -0.603 1.00 81.44 106 SER A O 1
ATOM 885 N N . GLN A 1 107 ? 6.958 -10.298 -0.157 1.00 84.38 107 GLN A N 1
ATOM 886 C CA . GLN A 1 107 ? 6.499 -11.190 -1.226 1.00 84.38 107 GLN A CA 1
ATOM 887 C C . GLN A 1 107 ? 6.708 -10.554 -2.604 1.00 84.38 107 GLN A C 1
ATOM 889 O O . GLN A 1 107 ? 7.197 -11.219 -3.512 1.00 84.38 107 GLN A O 1
ATOM 894 N N . LEU A 1 108 ? 6.404 -9.260 -2.744 1.00 83.38 108 LEU A N 1
ATOM 895 C CA . LEU A 1 108 ? 6.660 -8.511 -3.975 1.00 83.38 108 LEU A CA 1
ATOM 896 C C . LEU A 1 108 ? 8.155 -8.461 -4.297 1.00 83.38 108 LEU A C 1
ATOM 898 O O . LEU A 1 108 ? 8.540 -8.737 -5.425 1.00 83.38 108 LEU A O 1
ATOM 902 N N . ASP A 1 109 ? 8.995 -8.168 -3.306 1.00 85.88 109 ASP A N 1
ATOM 903 C CA . ASP A 1 109 ? 10.451 -8.171 -3.458 1.00 85.88 109 ASP A CA 1
ATOM 904 C C . ASP A 1 109 ? 10.965 -9.539 -3.934 1.00 85.88 109 ASP A C 1
ATOM 906 O O . ASP A 1 109 ? 11.696 -9.619 -4.920 1.00 85.88 109 ASP A O 1
ATOM 910 N N . ALA A 1 110 ? 10.514 -10.628 -3.303 1.00 87.38 110 ALA A N 1
ATOM 911 C CA . ALA A 1 110 ? 10.885 -11.984 -3.701 1.00 87.38 110 ALA A CA 1
ATOM 912 C C . ALA A 1 110 ? 10.428 -12.325 -5.130 1.00 87.38 110 ALA A C 1
ATOM 914 O O . ALA A 1 110 ? 11.223 -12.844 -5.910 1.00 87.38 110 ALA A O 1
ATOM 915 N N . ALA A 1 111 ? 9.188 -11.993 -5.500 1.00 85.56 111 ALA A N 1
ATOM 916 C CA . ALA A 1 111 ? 8.655 -12.250 -6.838 1.00 85.56 111 ALA A CA 1
ATOM 917 C C . ALA A 1 111 ? 9.391 -11.446 -7.926 1.00 85.56 111 ALA A C 1
ATOM 919 O O . ALA A 1 111 ? 9.700 -11.968 -8.999 1.00 85.56 111 ALA A O 1
ATOM 920 N N . LEU A 1 112 ? 9.717 -10.183 -7.644 1.00 84.06 112 LEU A N 1
ATOM 921 C CA . LEU A 1 112 ? 10.464 -9.315 -8.559 1.00 84.06 112 LEU A CA 1
ATOM 922 C C . LEU A 1 112 ? 11.918 -9.776 -8.700 1.00 84.06 112 LEU A C 1
ATOM 924 O O . LEU A 1 112 ? 12.445 -9.800 -9.809 1.00 84.06 112 LEU A O 1
ATOM 928 N N . THR A 1 113 ? 12.526 -10.230 -7.603 1.00 87.12 113 THR A N 1
ATOM 929 C CA . THR A 1 113 ? 13.863 -10.839 -7.614 1.00 87.12 113 THR A CA 1
ATOM 930 C C . THR A 1 113 ? 13.876 -12.141 -8.411 1.00 87.12 113 THR A C 1
ATOM 932 O O . THR A 1 113 ? 14.767 -12.353 -9.230 1.00 87.12 113 THR A O 1
ATOM 935 N N . GLN A 1 114 ? 12.854 -12.987 -8.252 1.00 87.69 114 GLN A N 1
ATOM 936 C CA . GLN A 1 114 ? 12.686 -14.204 -9.054 1.00 87.69 114 GLN A CA 1
ATOM 937 C C . GLN A 1 114 ? 12.502 -13.896 -10.549 1.00 87.69 114 GLN A C 1
ATOM 939 O O . GLN A 1 114 ? 12.877 -14.701 -11.395 1.00 87.69 114 GLN A O 1
ATOM 944 N N . SER A 1 115 ? 11.975 -12.715 -10.873 1.00 82.06 115 SER A N 1
ATOM 945 C CA . SER A 1 115 ? 11.804 -12.228 -12.245 1.00 82.06 115 SER A CA 1
ATOM 946 C C . SER A 1 115 ? 1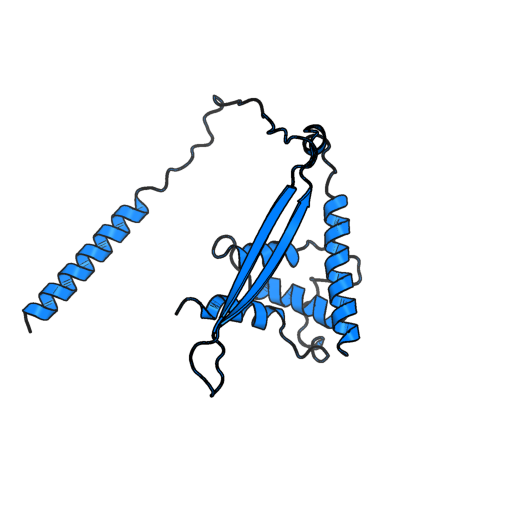3.067 -11.566 -12.825 1.00 82.06 115 SER A C 1
ATOM 948 O O . SER A 1 115 ? 13.009 -11.016 -13.920 1.00 82.06 115 SER A O 1
ATOM 950 N N . GLY A 1 116 ? 14.199 -11.595 -12.109 1.00 84.69 116 GLY A N 1
ATOM 951 C CA . GLY A 1 116 ? 15.480 -11.039 -12.564 1.00 84.69 116 GLY A CA 1
ATOM 952 C C . GLY A 1 116 ? 15.661 -9.536 -12.324 1.00 84.69 116 GLY A C 1
ATOM 953 O O . GLY A 1 116 ? 16.615 -8.953 -12.831 1.00 84.69 116 GLY A O 1
ATOM 954 N N . LEU A 1 117 ? 14.769 -8.899 -11.558 1.00 85.19 117 LEU A N 1
ATOM 955 C CA . LEU A 1 117 ? 14.842 -7.474 -11.225 1.00 85.19 117 LEU A CA 1
ATOM 956 C C . LEU A 1 117 ? 15.404 -7.261 -9.820 1.00 85.19 117 LEU A C 1
ATOM 958 O O . LEU A 1 117 ? 15.317 -8.128 -8.951 1.00 85.19 117 LEU A O 1
ATOM 962 N N . ASN A 1 118 ? 15.898 -6.054 -9.542 1.00 87.25 118 ASN A N 1
ATOM 963 C CA . ASN A 1 118 ? 16.212 -5.670 -8.171 1.00 87.25 118 ASN A CA 1
ATOM 964 C C . ASN A 1 118 ? 14.908 -5.407 -7.395 1.00 87.25 118 ASN A C 1
ATOM 966 O O . ASN A 1 118 ? 14.368 -4.295 -7.409 1.00 87.25 118 ASN A O 1
ATOM 970 N N . GLY A 1 119 ? 14.393 -6.440 -6.721 1.00 86.06 119 GLY A N 1
ATOM 971 C CA . GLY A 1 119 ? 13.112 -6.386 -6.018 1.00 86.06 119 GLY A CA 1
ATOM 972 C C . GLY A 1 119 ? 13.035 -5.263 -4.982 1.00 86.06 119 GLY A C 1
ATOM 973 O O . GLY A 1 119 ? 12.023 -4.565 -4.906 1.00 86.06 119 GLY A O 1
ATOM 974 N N . THR A 1 120 ? 14.129 -4.981 -4.267 1.00 85.44 120 THR A N 1
ATOM 975 C CA . THR A 1 120 ? 14.172 -3.876 -3.295 1.00 85.44 120 THR A CA 1
ATOM 976 C C . THR A 1 120 ? 13.986 -2.504 -3.924 1.00 85.44 120 THR A C 1
ATOM 978 O O . THR A 1 120 ? 13.190 -1.686 -3.440 1.00 85.44 120 THR A O 1
ATOM 981 N N . THR A 1 121 ? 14.664 -2.274 -5.042 1.00 85.81 121 THR A N 1
ATOM 982 C CA . THR A 1 121 ? 14.559 -1.046 -5.825 1.00 85.81 121 THR A CA 1
ATOM 983 C C . THR A 1 121 ? 13.168 -0.910 -6.437 1.00 85.81 121 THR A C 1
ATOM 985 O O . THR A 1 121 ? 12.558 0.158 -6.351 1.00 85.81 121 THR A O 1
ATOM 988 N N . CYS A 1 122 ? 12.628 -1.996 -6.992 1.00 85.31 122 CYS A N 1
ATOM 989 C CA . CYS A 1 122 ? 11.306 -2.013 -7.605 1.00 85.31 122 CYS A CA 1
ATOM 990 C C . CYS A 1 122 ? 10.174 -1.754 -6.603 1.00 85.31 122 CYS A C 1
ATOM 992 O O . CYS A 1 122 ? 9.295 -0.939 -6.878 1.00 85.31 122 CYS A O 1
ATOM 994 N N . VAL A 1 123 ? 10.193 -2.388 -5.428 1.00 85.38 123 VAL A N 1
ATOM 995 C CA . VAL A 1 123 ? 9.172 -2.157 -4.390 1.00 85.38 123 VAL A CA 1
ATOM 996 C C . VAL A 1 123 ? 9.218 -0.708 -3.904 1.00 85.38 123 VAL A C 1
ATOM 998 O O . VAL A 1 123 ? 8.176 -0.066 -3.776 1.00 85.38 123 VAL A O 1
ATOM 1001 N N . THR A 1 124 ? 10.418 -0.157 -3.707 1.00 83.75 124 THR A N 1
ATOM 1002 C CA . THR A 1 124 ? 10.584 1.253 -3.318 1.00 83.75 124 THR A CA 1
ATOM 1003 C C . THR A 1 124 ? 10.051 2.197 -4.400 1.00 83.75 124 THR A C 1
ATOM 1005 O O . THR A 1 124 ? 9.324 3.141 -4.091 1.00 83.75 124 THR A O 1
ATOM 1008 N N . ARG A 1 125 ? 10.329 1.909 -5.680 1.00 84.75 125 ARG A N 1
ATOM 1009 C CA . ARG A 1 125 ? 9.759 2.644 -6.818 1.00 84.75 125 ARG A CA 1
ATOM 1010 C C . ARG A 1 125 ? 8.230 2.592 -6.821 1.00 84.75 125 ARG A C 1
ATOM 1012 O O . ARG A 1 125 ? 7.608 3.635 -6.975 1.00 84.75 125 ARG A O 1
ATOM 1019 N N . MET A 1 126 ? 7.625 1.423 -6.600 1.00 83.50 126 MET A N 1
ATOM 1020 C CA . MET A 1 126 ? 6.162 1.273 -6.556 1.00 83.50 126 MET A CA 1
ATOM 1021 C C . MET A 1 126 ? 5.522 2.097 -5.434 1.00 83.50 126 MET A C 1
ATOM 1023 O O . MET A 1 126 ? 4.470 2.694 -5.647 1.00 83.50 126 MET A O 1
ATOM 1027 N N . ILE A 1 127 ? 6.159 2.179 -4.263 1.00 83.06 127 ILE A N 1
ATOM 1028 C CA . ILE A 1 127 ? 5.693 3.028 -3.154 1.00 83.06 127 ILE A CA 1
ATOM 1029 C C . ILE A 1 127 ? 5.722 4.511 -3.563 1.00 83.06 127 ILE A C 1
ATOM 1031 O O . ILE A 1 127 ? 4.740 5.227 -3.363 1.00 83.06 127 ILE A O 1
ATOM 1035 N N . CYS A 1 128 ? 6.810 4.965 -4.188 1.00 82.69 128 CYS A N 1
ATOM 1036 C CA . CYS A 1 128 ? 6.944 6.340 -4.677 1.00 82.69 128 CYS A CA 1
ATOM 1037 C C . CYS A 1 128 ? 5.953 6.667 -5.807 1.00 82.69 128 CYS A C 1
ATOM 1039 O O . CYS A 1 128 ? 5.316 7.722 -5.805 1.00 82.69 128 CYS A O 1
ATOM 1041 N N . ASP A 1 129 ? 5.781 5.746 -6.755 1.00 82.50 129 ASP A N 1
ATOM 1042 C CA . ASP A 1 129 ? 4.817 5.868 -7.846 1.00 82.50 129 ASP A CA 1
ATOM 1043 C C . ASP A 1 129 ? 3.383 5.919 -7.296 1.00 82.50 129 ASP A C 1
ATOM 1045 O O . ASP A 1 129 ? 2.574 6.716 -7.768 1.00 82.50 129 ASP A O 1
ATOM 1049 N N . ALA A 1 130 ? 3.064 5.158 -6.246 1.00 81.50 130 ALA A N 1
ATOM 1050 C CA . ALA A 1 130 ? 1.752 5.205 -5.605 1.00 81.50 130 ALA A CA 1
ATOM 1051 C C . ALA A 1 130 ? 1.457 6.576 -4.997 1.00 81.50 130 ALA A C 1
ATOM 1053 O O . ALA A 1 130 ? 0.382 7.129 -5.221 1.00 81.50 130 ALA A O 1
ATOM 1054 N N . GLN A 1 131 ? 2.419 7.170 -4.294 1.00 78.44 131 GLN A N 1
ATOM 1055 C CA . GLN A 1 131 ? 2.255 8.515 -3.739 1.00 78.44 131 GLN A CA 1
ATOM 1056 C C . GLN A 1 131 ? 2.044 9.573 -4.831 1.00 78.44 131 GLN A C 1
ATOM 1058 O O . GLN A 1 131 ? 1.293 10.527 -4.630 1.00 78.44 131 GLN A O 1
ATOM 1063 N N . LYS A 1 132 ? 2.663 9.386 -6.003 1.00 78.69 132 LYS A N 1
ATOM 1064 C CA . LYS A 1 132 ? 2.559 10.309 -7.136 1.00 78.69 132 LYS A CA 1
ATOM 1065 C C . LYS A 1 132 ? 1.268 10.141 -7.944 1.00 78.69 132 LYS A C 1
ATOM 1067 O O . LYS A 1 132 ? 0.617 11.130 -8.272 1.00 78.69 132 LYS A O 1
ATOM 1072 N N . TYR A 1 133 ? 0.911 8.910 -8.306 1.00 77.69 133 TYR A N 1
AT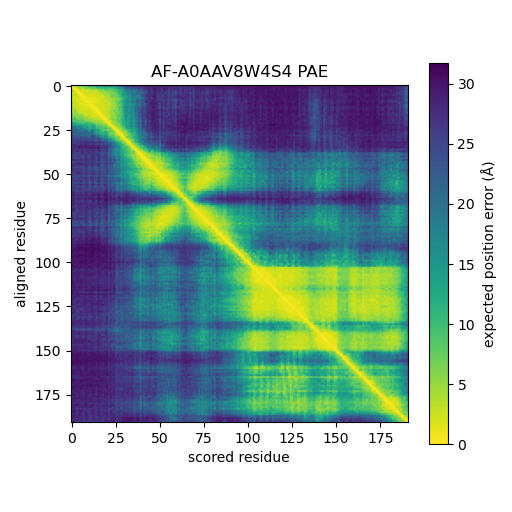OM 1073 C CA . TYR A 1 133 ? -0.189 8.620 -9.237 1.00 77.69 133 TYR A CA 1
ATOM 1074 C C . TYR A 1 133 ? -1.541 8.425 -8.549 1.00 77.69 133 TYR A C 1
ATOM 1076 O O . TYR A 1 133 ? -2.577 8.407 -9.218 1.00 77.69 133 TYR A O 1
ATOM 1084 N N . ILE A 1 134 ? -1.576 8.346 -7.217 1.00 78.62 134 ILE A N 1
ATOM 1085 C CA . ILE A 1 134 ? -2.806 8.159 -6.446 1.00 78.62 134 ILE A CA 1
ATOM 1086 C C . ILE A 1 134 ? -3.162 9.444 -5.659 1.00 78.62 134 ILE A C 1
ATOM 1088 O O . ILE A 1 134 ? -3.324 9.391 -4.453 1.00 78.62 134 ILE A O 1
ATOM 1092 N N . PRO A 1 135 ? -3.341 10.633 -6.270 1.00 66.38 135 PRO A N 1
ATOM 1093 C CA . PRO A 1 135 ? -3.429 11.884 -5.501 1.00 66.38 135 PRO A CA 1
ATOM 1094 C C . PRO A 1 135 ? -4.767 12.130 -4.783 1.00 66.38 135 PRO A C 1
ATOM 1096 O O . PRO A 1 135 ? -4.880 13.078 -4.015 1.00 66.38 135 PRO A O 1
ATOM 1099 N N . GLU A 1 136 ? -5.807 11.322 -5.017 1.00 65.94 136 GLU A N 1
ATOM 1100 C CA . GLU A 1 136 ? -7.158 11.659 -4.547 1.00 65.94 136 GLU A CA 1
ATOM 1101 C C . GLU A 1 136 ? -7.911 10.449 -4.015 1.00 65.94 136 GLU A C 1
ATOM 1103 O O . GLU A 1 136 ? -8.091 9.470 -4.744 1.00 65.94 136 GLU A O 1
ATOM 1108 N N . ARG A 1 137 ? -8.366 10.565 -2.763 1.00 63.72 137 ARG A N 1
ATOM 1109 C CA . ARG A 1 137 ? -9.245 9.599 -2.100 1.00 63.72 137 ARG A CA 1
ATOM 1110 C C . ARG A 1 137 ? -10.678 9.750 -2.612 1.00 63.72 137 ARG A C 1
ATOM 1112 O O . ARG A 1 137 ? -11.139 10.876 -2.789 1.00 63.72 137 ARG A O 1
ATOM 1119 N N . GLY A 1 138 ? -11.389 8.641 -2.795 1.00 65.56 138 GLY A N 1
ATOM 1120 C CA . GLY A 1 138 ? -12.838 8.635 -3.028 1.00 65.56 138 GLY A CA 1
ATOM 1121 C C . GLY A 1 138 ? -13.300 8.775 -4.482 1.00 65.56 138 GLY A C 1
ATOM 1122 O O . GLY A 1 138 ? -14.499 8.892 -4.715 1.00 65.56 138 GLY A O 1
ATOM 1123 N N . LYS A 1 139 ? -12.388 8.752 -5.466 1.00 72.44 139 LYS A N 1
ATOM 1124 C CA . LYS A 1 139 ? -12.742 8.737 -6.904 1.00 72.44 139 LYS A CA 1
ATOM 1125 C C . LYS A 1 139 ? -12.878 7.325 -7.490 1.00 72.44 139 LYS A C 1
ATOM 1127 O O . LYS A 1 139 ? -13.573 7.147 -8.480 1.00 72.44 139 LYS A O 1
ATOM 1132 N N . SER A 1 140 ? -12.202 6.329 -6.912 1.00 76.19 140 SER A N 1
ATOM 1133 C CA . SER A 1 140 ? -12.250 4.934 -7.366 1.00 76.19 140 SER A CA 1
ATOM 1134 C C . SER A 1 140 ? -11.893 3.994 -6.218 1.00 76.19 140 SER A C 1
ATOM 1136 O O . SER A 1 140 ? -10.889 4.207 -5.537 1.00 76.19 140 SER A O 1
ATOM 1138 N N . LEU A 1 141 ? -12.682 2.928 -6.044 1.00 78.62 141 LEU A N 1
ATOM 1139 C CA . LEU A 1 141 ? -12.436 1.890 -5.038 1.00 78.62 141 LEU A CA 1
ATOM 1140 C C . LEU A 1 141 ? -11.048 1.260 -5.208 1.00 78.62 141 LEU A C 1
ATOM 1142 O O . LEU A 1 141 ? -10.343 1.035 -4.230 1.00 78.62 141 LEU A O 1
ATOM 1146 N N . VAL A 1 142 ? -10.632 1.027 -6.455 1.00 79.69 142 VAL A N 1
ATOM 1147 C CA . VAL A 1 142 ? -9.316 0.460 -6.772 1.00 79.69 142 VAL A CA 1
ATOM 1148 C C . VAL A 1 142 ? -8.207 1.428 -6.373 1.00 79.69 142 VAL A C 1
ATOM 1150 O O . VAL A 1 142 ? -7.219 1.028 -5.765 1.00 79.69 142 VAL A O 1
ATOM 1153 N N . LYS A 1 143 ? -8.390 2.721 -6.656 1.00 77.94 143 LYS A N 1
ATOM 1154 C CA . LYS A 1 143 ? -7.444 3.770 -6.267 1.00 77.94 143 LYS A CA 1
ATOM 1155 C C . LYS A 1 143 ? -7.308 3.854 -4.743 1.00 77.94 143 LYS A C 1
ATOM 1157 O O . LYS A 1 143 ? -6.192 3.927 -4.234 1.00 77.94 143 LYS A O 1
ATOM 1162 N N . ASP A 1 144 ? -8.423 3.772 -4.023 1.00 78.50 144 ASP A N 1
ATOM 1163 C CA . ASP A 1 144 ? -8.449 3.768 -2.558 1.00 78.50 144 ASP A CA 1
ATOM 1164 C C . ASP A 1 144 ? -7.834 2.487 -1.967 1.00 78.50 144 ASP A C 1
ATOM 1166 O O . ASP A 1 144 ? -7.142 2.547 -0.949 1.00 78.50 144 ASP A O 1
ATOM 1170 N N . MET A 1 145 ? -8.010 1.337 -2.624 1.00 79.88 145 MET A N 1
ATOM 1171 C CA . MET A 1 145 ? -7.378 0.074 -2.237 1.00 79.88 145 MET A CA 1
ATOM 1172 C C . MET A 1 145 ? -5.862 0.112 -2.457 1.00 79.88 145 MET A C 1
ATOM 1174 O O . MET A 1 145 ? -5.105 -0.223 -1.549 1.00 79.88 145 MET A O 1
ATOM 1178 N N . LEU A 1 146 ? -5.400 0.576 -3.621 1.00 79.56 146 LEU A N 1
ATOM 1179 C CA . LEU A 1 146 ? -3.974 0.738 -3.918 1.00 79.56 146 LEU A CA 1
ATOM 1180 C C . LEU A 1 146 ? -3.326 1.756 -2.973 1.00 79.56 146 LEU A C 1
ATOM 1182 O O . LEU A 1 146 ? -2.243 1.499 -2.446 1.00 79.56 146 LEU A O 1
ATOM 1186 N N . MET A 1 147 ? -4.022 2.855 -2.663 1.00 79.06 147 MET A N 1
ATOM 1187 C CA . MET A 1 147 ? -3.620 3.794 -1.613 1.00 79.06 147 MET A CA 1
ATOM 1188 C C . MET A 1 147 ? -3.446 3.067 -0.276 1.00 79.06 147 MET A C 1
ATOM 1190 O O . MET A 1 147 ? -2.417 3.199 0.383 1.00 79.06 147 MET A O 1
ATOM 1194 N N . ALA A 1 148 ? -4.438 2.267 0.118 1.00 78.50 148 ALA A N 1
ATOM 1195 C CA . ALA A 1 148 ? -4.425 1.500 1.356 1.00 78.50 148 ALA A CA 1
ATOM 1196 C C . ALA A 1 148 ? -3.399 0.356 1.366 1.00 78.50 148 ALA A C 1
ATOM 1198 O O . ALA A 1 148 ? -3.114 -0.171 2.436 1.00 78.50 148 ALA A O 1
ATOM 1199 N N . ILE A 1 149 ? -2.811 -0.029 0.235 1.00 78.75 149 ILE A N 1
ATOM 1200 C CA . ILE A 1 149 ? -1.720 -1.010 0.185 1.00 78.75 149 ILE A CA 1
ATOM 1201 C C . ILE A 1 149 ? -0.375 -0.290 0.286 1.00 78.75 149 ILE A C 1
ATOM 1203 O O . ILE A 1 149 ? 0.384 -0.575 1.209 1.00 78.75 149 ILE A O 1
ATOM 1207 N N . PHE A 1 150 ? -0.126 0.687 -0.589 1.00 78.25 150 PHE A N 1
ATOM 1208 C CA . PHE A 1 150 ? 1.190 1.310 -0.769 1.00 78.25 150 PHE A CA 1
ATOM 1209 C C . PHE A 1 150 ? 1.461 2.527 0.127 1.00 78.25 150 PHE A C 1
ATOM 1211 O O . PHE A 1 150 ? 2.605 2.951 0.270 1.00 78.25 150 PHE A O 1
ATOM 1218 N N . THR A 1 151 ? 0.438 3.085 0.779 1.00 70.94 151 THR A N 1
ATOM 1219 C CA . THR A 1 151 ? 0.607 4.213 1.707 1.00 70.94 151 THR A CA 1
ATOM 1220 C C . THR A 1 151 ? 0.772 3.678 3.119 1.00 70.94 151 THR A C 1
ATOM 1222 O O . THR A 1 151 ? -0.200 3.398 3.832 1.00 70.94 151 THR A O 1
ATOM 1225 N N . SER A 1 152 ? 2.019 3.487 3.535 1.00 60.31 152 SER A N 1
ATOM 1226 C CA . SER A 1 152 ? 2.370 3.234 4.932 1.00 60.31 152 SER A CA 1
ATOM 1227 C C . SER A 1 152 ? 3.309 4.324 5.427 1.00 60.31 152 SER A C 1
ATOM 1229 O O . SER A 1 152 ? 4.251 4.687 4.731 1.00 60.31 152 SER A O 1
ATOM 1231 N N . SER A 1 153 ? 3.046 4.837 6.628 1.00 52.19 153 SER A N 1
ATOM 1232 C CA . SER A 1 153 ? 3.933 5.781 7.305 1.00 52.19 153 SER A CA 1
ATOM 1233 C C . SER A 1 153 ? 5.271 5.123 7.644 1.00 52.19 153 SER A C 1
ATOM 1235 O O . SER A 1 153 ? 5.302 3.928 7.941 1.00 52.19 153 SER A O 1
ATOM 1237 N N . GLU A 1 154 ? 6.341 5.919 7.672 1.00 51.06 154 GLU A N 1
ATOM 1238 C CA . GLU A 1 154 ? 7.744 5.557 7.974 1.00 51.06 154 GLU A CA 1
ATOM 1239 C C . GLU A 1 154 ? 7.936 4.616 9.180 1.00 51.06 154 GLU A C 1
ATOM 1241 O O . GLU A 1 154 ? 8.896 3.860 9.234 1.00 51.06 154 GLU A O 1
ATOM 1246 N N . SER A 1 155 ? 6.995 4.583 10.126 1.00 50.84 155 SER A N 1
ATOM 1247 C CA . SER A 1 155 ? 7.024 3.695 11.298 1.00 50.84 155 SER A CA 1
ATOM 1248 C C . SER A 1 155 ? 6.671 2.216 11.033 1.00 50.84 155 SER A C 1
ATOM 1250 O O . SER A 1 155 ? 6.883 1.377 11.915 1.00 50.84 155 SER A O 1
ATOM 1252 N N . ASP A 1 156 ? 6.143 1.877 9.849 1.00 51.56 156 ASP A N 1
ATOM 1253 C CA . ASP A 1 156 ? 5.705 0.518 9.475 1.00 51.56 156 ASP A CA 1
ATOM 1254 C C . ASP A 1 156 ? 6.630 -0.170 8.455 1.00 51.56 156 ASP A C 1
ATOM 1256 O O . ASP A 1 156 ? 6.654 -1.405 8.368 1.00 51.56 156 ASP A O 1
ATOM 1260 N N . LEU A 1 157 ? 7.415 0.605 7.704 1.00 57.06 157 LEU A N 1
ATOM 1261 C CA . LEU A 1 157 ? 8.438 0.077 6.817 1.00 57.06 157 LEU A CA 1
ATOM 1262 C C . LEU A 1 157 ? 9.659 -0.250 7.673 1.00 57.06 157 LEU A C 1
ATOM 1264 O O . LEU A 1 157 ? 10.358 0.632 8.159 1.00 57.06 157 LEU A O 1
ATOM 1268 N N . GLY A 1 158 ? 9.928 -1.538 7.891 1.00 54.97 158 GLY A N 1
ATOM 1269 C CA . GLY A 1 158 ? 11.268 -1.917 8.334 1.00 54.97 158 GLY A CA 1
ATOM 1270 C C . GLY A 1 158 ? 12.281 -1.240 7.410 1.00 54.97 158 GLY A C 1
ATOM 1271 O O . GLY A 1 158 ? 12.023 -1.182 6.210 1.00 54.97 158 GLY A O 1
ATOM 1272 N N . SER A 1 159 ? 13.387 -0.748 7.969 1.00 59.56 159 SER A N 1
ATOM 1273 C CA . SER A 1 159 ? 14.448 0.080 7.356 1.00 59.56 159 SER A CA 1
ATOM 1274 C C . SER A 1 159 ? 14.930 -0.286 5.936 1.00 59.56 159 SER A C 1
ATOM 1276 O O . SER A 1 159 ? 15.709 0.453 5.348 1.00 59.56 159 SER A O 1
ATOM 1278 N N . LYS A 1 160 ? 14.481 -1.416 5.384 1.00 70.44 160 LYS A N 1
ATOM 1279 C CA . LYS A 1 160 ? 14.743 -1.936 4.044 1.00 70.44 160 LYS A CA 1
ATOM 1280 C C . LYS A 1 160 ? 14.069 -1.146 2.911 1.00 70.44 160 LYS A C 1
ATOM 1282 O O . LYS A 1 160 ? 14.660 -1.052 1.843 1.00 70.44 160 LYS A O 1
ATOM 1287 N N . TYR A 1 161 ? 12.873 -0.588 3.113 1.00 72.69 161 TYR A N 1
ATOM 1288 C CA . TYR A 1 161 ? 12.171 0.192 2.080 1.00 72.69 161 TYR A CA 1
ATOM 1289 C C . TYR A 1 161 ? 11.839 1.570 2.660 1.00 72.69 161 TYR A C 1
ATOM 1291 O O . TYR A 1 161 ? 11.094 1.658 3.627 1.00 72.69 161 TYR A O 1
ATOM 1299 N N . SER A 1 162 ? 12.409 2.649 2.127 1.00 68.06 162 SER A N 1
ATOM 1300 C CA . SER A 1 162 ? 12.182 4.005 2.649 1.00 68.06 162 SER A CA 1
ATOM 1301 C C . SER A 1 162 ? 11.459 4.861 1.616 1.00 68.06 162 SER A C 1
ATOM 1303 O O . SER A 1 162 ? 11.928 5.002 0.488 1.00 68.06 162 SER A O 1
ATOM 1305 N N . ALA A 1 163 ? 10.323 5.433 2.019 1.00 64.81 163 ALA A N 1
ATOM 1306 C CA . ALA A 1 163 ? 9.550 6.368 1.205 1.00 64.81 163 ALA A CA 1
ATOM 1307 C C . ALA A 1 163 ? 10.157 7.786 1.185 1.00 64.81 163 ALA A C 1
ATOM 1309 O O . ALA A 1 163 ? 9.789 8.589 0.336 1.00 64.81 163 ALA A O 1
ATOM 1310 N N . GLU A 1 164 ? 11.101 8.091 2.082 1.00 62.97 164 GLU A N 1
ATOM 1311 C CA . GLU A 1 164 ? 11.747 9.410 2.171 1.00 62.97 164 GLU A CA 1
ATOM 1312 C C . GLU A 1 164 ? 12.721 9.668 1.008 1.00 62.97 164 GLU A C 1
ATOM 1314 O O . GLU A 1 164 ? 12.989 10.812 0.654 1.00 62.97 164 GLU A O 1
ATOM 1319 N N . ASN A 1 165 ? 13.224 8.610 0.361 1.00 64.88 165 ASN A N 1
ATOM 1320 C CA . ASN A 1 165 ? 14.233 8.697 -0.697 1.00 64.88 165 ASN A CA 1
ATOM 1321 C C . ASN A 1 165 ? 13.697 8.230 -2.059 1.00 64.88 165 ASN A C 1
ATOM 1323 O O . ASN A 1 165 ? 14.246 7.319 -2.686 1.00 64.88 165 ASN A O 1
ATOM 1327 N N . CYS A 1 166 ? 12.647 8.890 -2.552 1.00 76.56 166 CYS A N 1
ATOM 1328 C CA . CYS A 1 166 ? 12.123 8.706 -3.909 1.00 76.56 166 CYS A CA 1
ATOM 1329 C C . CYS A 1 166 ? 13.034 9.345 -4.975 1.00 76.56 166 CYS A C 1
ATOM 1331 O O . CYS A 1 166 ? 12.656 10.305 -5.646 1.00 76.56 166 CYS A O 1
ATOM 1333 N N . ASN A 1 167 ? 14.255 8.824 -5.132 1.00 76.69 167 ASN A N 1
ATOM 1334 C CA . ASN A 1 167 ? 15.196 9.302 -6.142 1.00 76.69 167 ASN A CA 1
ATOM 1335 C C . ASN A 1 167 ? 15.096 8.478 -7.433 1.00 76.69 167 ASN A C 1
ATOM 1337 O O . ASN A 1 167 ? 15.381 7.280 -7.447 1.00 76.69 167 ASN A O 1
ATOM 1341 N N . ARG A 1 168 ? 14.749 9.151 -8.533 1.00 71.94 168 ARG A N 1
ATOM 1342 C CA . ARG A 1 168 ? 14.562 8.541 -9.855 1.00 71.94 168 ARG A CA 1
ATOM 1343 C C . ARG A 1 168 ? 15.835 7.896 -10.408 1.00 71.94 168 ARG A C 1
ATOM 1345 O O . ARG A 1 168 ? 15.735 6.947 -11.179 1.00 71.94 168 ARG A O 1
ATOM 1352 N N . SER A 1 169 ? 17.015 8.365 -9.995 1.00 70.75 169 SER A N 1
ATOM 1353 C CA . SER A 1 169 ? 18.306 7.809 -10.428 1.00 70.75 169 SER A CA 1
ATOM 1354 C C . SER A 1 169 ? 18.559 6.385 -9.933 1.00 70.75 169 SER A C 1
ATOM 1356 O O . SER A 1 169 ? 19.345 5.666 -10.537 1.00 70.75 169 SER A O 1
ATOM 1358 N N . LYS A 1 170 ? 17.881 5.946 -8.866 1.00 70.00 170 LYS A N 1
ATOM 1359 C CA . LYS A 1 170 ? 18.024 4.586 -8.326 1.00 70.00 170 LYS A CA 1
ATOM 1360 C C . LYS A 1 170 ? 17.159 3.558 -9.050 1.00 70.00 170 LYS A C 1
ATOM 1362 O O . LYS A 1 170 ? 17.293 2.378 -8.780 1.00 70.00 170 LYS A O 1
ATOM 1367 N N . TRP A 1 171 ? 16.265 3.977 -9.946 1.00 74.94 171 TRP A N 1
ATOM 1368 C CA . TRP A 1 171 ? 15.262 3.104 -10.569 1.00 74.94 171 TRP A CA 1
ATOM 1369 C C . TRP A 1 171 ? 15.698 2.484 -11.902 1.00 74.94 171 TRP A C 1
ATOM 1371 O O . TRP A 1 171 ? 14.863 1.896 -12.588 1.00 74.94 171 TRP A O 1
ATOM 1381 N N . ILE A 1 172 ? 16.979 2.623 -12.258 1.00 71.19 172 ILE A N 1
ATOM 1382 C CA . ILE A 1 172 ? 17.568 2.108 -13.504 1.00 71.19 172 ILE A CA 1
ATOM 1383 C C . ILE A 1 172 ? 17.405 0.581 -13.587 1.00 71.19 172 ILE A C 1
ATOM 1385 O O . ILE A 1 172 ? 17.054 0.066 -14.638 1.00 71.19 172 ILE A O 1
ATOM 1389 N N . ASP A 1 173 ? 17.505 -0.117 -12.452 1.00 70.38 173 ASP A N 1
ATOM 1390 C CA . ASP A 1 173 ? 17.388 -1.582 -12.366 1.00 70.38 173 ASP A CA 1
ATOM 1391 C C . ASP A 1 173 ? 15.936 -2.103 -12.369 1.00 70.38 173 ASP A C 1
ATOM 1393 O O . ASP A 1 173 ? 15.690 -3.289 -12.138 1.00 70.38 173 ASP A O 1
ATOM 1397 N N . CYS A 1 174 ? 14.945 -1.223 -12.546 1.00 75.62 174 CYS A N 1
ATOM 1398 C CA . CYS A 1 174 ? 13.534 -1.590 -12.518 1.00 75.62 174 CYS A CA 1
ATOM 1399 C C . CYS A 1 174 ? 12.775 -0.940 -13.671 1.00 75.62 174 CYS A C 1
ATOM 1401 O O . CYS A 1 174 ? 12.119 0.081 -13.486 1.00 75.62 174 CYS A O 1
ATOM 1403 N N . GLU A 1 175 ? 12.846 -1.519 -14.866 1.00 68.38 175 GLU A N 1
ATOM 1404 C CA . GLU A 1 175 ? 12.230 -0.939 -16.067 1.00 68.38 175 GLU A CA 1
ATOM 1405 C C . GLU A 1 175 ? 10.695 -0.990 -16.069 1.00 68.38 175 GLU A C 1
ATOM 1407 O O . GLU A 1 175 ? 10.061 -0.192 -16.756 1.00 68.38 175 GLU A O 1
ATOM 1412 N N . VAL A 1 176 ? 10.076 -1.863 -15.266 1.00 67.25 176 VAL A N 1
ATOM 1413 C CA . VAL A 1 176 ? 8.620 -2.067 -15.255 1.00 67.25 176 VAL A CA 1
ATOM 1414 C C . VAL A 1 176 ? 7.890 -1.083 -14.330 1.00 67.25 176 VAL A C 1
ATOM 1416 O O . VAL A 1 176 ? 7.982 -1.195 -13.104 1.00 67.25 176 VAL A O 1
ATOM 1419 N N . PRO A 1 177 ? 7.072 -0.154 -14.865 1.00 68.00 177 PRO A N 1
ATOM 1420 C CA . PRO A 1 177 ? 6.203 0.683 -14.055 1.00 68.00 177 PRO A CA 1
ATOM 1421 C C . PRO A 1 177 ? 4.920 -0.101 -13.738 1.00 68.00 177 PRO A C 1
ATOM 1423 O O . PRO A 1 177 ? 3.837 0.231 -14.214 1.00 68.00 177 PRO A O 1
ATOM 1426 N N . LEU A 1 178 ? 5.043 -1.183 -12.960 1.00 70.25 178 LEU A N 1
ATOM 1427 C CA . LEU A 1 178 ? 3.947 -2.124 -12.680 1.00 70.25 178 LEU A CA 1
ATOM 1428 C C . LEU A 1 178 ? 2.676 -1.401 -12.206 1.00 70.25 178 LEU A C 1
ATOM 1430 O O . LEU A 1 178 ? 1.571 -1.718 -12.635 1.00 70.25 178 LEU A O 1
ATOM 1434 N N . LEU A 1 179 ? 2.843 -0.386 -11.358 1.00 72.06 179 LEU A N 1
ATOM 1435 C CA . LEU A 1 179 ? 1.730 0.391 -10.833 1.00 72.06 179 LEU A CA 1
ATOM 1436 C C . LEU A 1 179 ? 1.054 1.263 -11.903 1.00 72.06 179 LEU A C 1
ATOM 1438 O O . LEU A 1 179 ? -0.165 1.389 -11.892 1.00 72.06 179 LEU A O 1
ATOM 1442 N N . ASP A 1 180 ? 1.817 1.822 -12.844 1.00 72.56 180 ASP A N 1
ATOM 1443 C CA . ASP A 1 180 ? 1.276 2.575 -13.984 1.00 72.56 180 ASP A CA 1
ATOM 1444 C C . ASP A 1 180 ? 0.504 1.652 -14.931 1.00 72.56 180 ASP A C 1
ATOM 1446 O O . ASP A 1 180 ? -0.585 2.001 -15.371 1.00 72.56 180 ASP A O 1
ATOM 1450 N N . TYR A 1 181 ? 1.011 0.441 -15.189 1.00 71.62 181 TYR A N 1
ATOM 1451 C CA . TYR A 1 181 ? 0.297 -0.560 -15.987 1.00 71.62 181 TYR A CA 1
ATOM 1452 C C . TYR A 1 181 ? -1.035 -0.961 -15.337 1.00 71.62 181 TYR A C 1
ATOM 1454 O O . TYR A 1 181 ? -2.078 -0.959 -15.994 1.00 71.62 181 TYR A O 1
ATOM 1462 N N . ILE A 1 182 ? -1.012 -1.238 -14.028 1.00 70.81 182 ILE A N 1
ATOM 1463 C CA . ILE A 1 182 ? -2.209 -1.547 -13.238 1.00 70.81 182 ILE A CA 1
ATOM 1464 C C . ILE A 1 182 ? -3.195 -0.374 -13.308 1.00 70.81 182 ILE A C 1
ATOM 1466 O O . ILE A 1 182 ? -4.340 -0.570 -13.704 1.00 70.81 182 ILE A O 1
ATOM 1470 N N . LEU A 1 183 ? -2.764 0.855 -13.011 1.00 72.62 183 LEU A N 1
ATOM 1471 C CA . LEU A 1 183 ? -3.634 2.036 -13.032 1.00 72.62 183 LEU A CA 1
ATOM 1472 C C . LEU A 1 183 ? -4.195 2.337 -14.431 1.00 72.62 183 LEU A C 1
ATOM 1474 O O . LEU A 1 183 ? -5.393 2.592 -14.551 1.00 72.62 183 LEU A O 1
ATOM 1478 N N . LYS A 1 184 ? -3.378 2.242 -15.486 1.00 71.25 184 LYS A N 1
ATOM 1479 C CA . LYS A 1 184 ? -3.812 2.451 -16.877 1.00 71.25 184 LYS A CA 1
ATOM 1480 C C . LYS A 1 184 ? -4.841 1.427 -17.331 1.00 71.25 184 LYS A C 1
ATOM 1482 O O . LYS A 1 184 ? -5.757 1.773 -18.071 1.00 71.25 184 LYS A O 1
ATOM 1487 N N . SER A 1 185 ? -4.730 0.181 -16.870 1.00 68.69 185 SER A N 1
ATOM 1488 C CA . SER A 1 185 ? -5.713 -0.854 -17.201 1.00 68.69 185 SER A CA 1
ATOM 1489 C C . SER A 1 185 ? -7.117 -0.521 -16.683 1.00 68.69 185 SER A C 1
ATOM 1491 O O . SER A 1 185 ? -8.093 -0.834 -17.355 1.00 68.69 185 SER A O 1
ATOM 1493 N N . PHE A 1 186 ? -7.225 0.192 -15.556 1.00 66.19 186 PHE A N 1
ATOM 1494 C CA . PHE A 1 186 ? -8.510 0.622 -14.998 1.00 66.19 186 PHE A CA 1
ATOM 1495 C C . PHE A 1 186 ? -9.044 1.914 -15.624 1.00 66.19 186 PHE A C 1
ATOM 1497 O O . PHE A 1 186 ? -10.252 2.132 -15.623 1.00 66.19 186 PHE A O 1
ATOM 1504 N N . THR A 1 187 ? -8.176 2.781 -16.156 1.00 61.12 187 THR A N 1
ATOM 1505 C CA . THR A 1 187 ? -8.610 4.028 -16.810 1.00 61.12 187 THR A CA 1
ATOM 1506 C C . THR A 1 187 ? -9.118 3.815 -18.233 1.00 61.12 187 THR A C 1
ATOM 1508 O O . THR A 1 187 ? -9.902 4.622 -18.710 1.00 61.12 187 THR A O 1
ATOM 1511 N N . LEU A 1 188 ? -8.725 2.725 -18.903 1.00 50.75 188 LEU A N 1
ATOM 1512 C CA . LEU A 1 188 ? -9.169 2.396 -20.268 1.00 50.75 188 LEU A CA 1
ATOM 1513 C C . LEU A 1 188 ? -10.633 1.928 -20.361 1.00 50.75 188 LEU A C 1
ATOM 1515 O O . LEU A 1 188 ? -11.089 1.565 -21.439 1.00 50.75 188 LEU A O 1
ATOM 1519 N N . GLN A 1 189 ? -11.362 1.907 -19.246 1.00 49.28 189 GLN A N 1
ATOM 1520 C CA . GLN A 1 189 ? -12.749 1.443 -19.180 1.00 49.28 189 GLN A CA 1
ATOM 1521 C C . GLN A 1 189 ? -13.764 2.592 -19.081 1.00 49.28 189 GLN A C 1
ATOM 1523 O O . GLN A 1 189 ? -14.931 2.345 -18.781 1.00 49.28 189 GLN A O 1
ATOM 1528 N N . GLN A 1 190 ? -13.319 3.839 -19.290 1.00 42.50 190 GLN A N 1
ATOM 1529 C CA . GLN A 1 190 ? -14.138 5.039 -19.104 1.00 42.50 190 GLN A CA 1
ATOM 153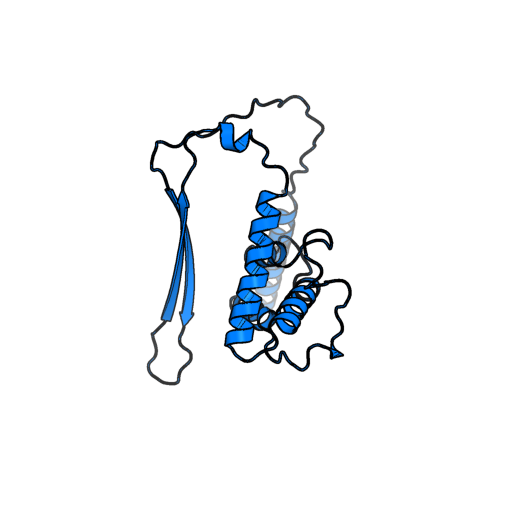0 C C . GLN A 1 190 ? -14.254 5.947 -20.343 1.00 42.50 190 GLN A C 1
ATOM 1532 O O . GLN A 1 190 ? -14.858 7.012 -20.225 1.00 42.50 190 GLN A O 1
ATOM 1537 N N . ASP A 1 191 ? -13.762 5.496 -21.503 1.00 33.91 191 ASP A N 1
ATOM 1538 C CA . ASP A 1 191 ? -13.984 6.125 -22.817 1.00 33.91 191 ASP A CA 1
ATOM 1539 C C . ASP A 1 191 ? -14.909 5.270 -23.700 1.00 33.91 191 ASP A C 1
ATOM 1541 O O . ASP A 1 191 ? -14.684 4.037 -23.780 1.00 33.91 191 ASP A O 1
#

Nearest PDB structures (foldseek):
  5hk5-assembly4_H  TM=3.216E-01  e=8.241E+00  Mus musculus

InterPro domains:
  IPR006631 Protein of unknown function DM4/12 [PF07841] (101-168)
  IPR006631 Protein of unknown function DM4/12 [SM00718] (96-181)

Secondary structure (DSSP, 8-state):
-HHHHHHHHHHHHHHHHHHHHHHTT-----TT-TT--PPPP-PPPPTT-EEEEEEEEEEE--SSS-TT-EEEEEEEEEEEPPS-THHHHS---SHHHHHHHHHHHHHHHHHHHHTTS-HHHHHHHHHHHHHHH---TTS-HHHHHHHHHH---TTTS-TTS-TT---GGGGGG----HHHHHHHHHHTT--

Foldseek 3Di:
DVVVVVVVVVVVVVVVVVVVVVVPPPPPPDPPPPPPPDDDDDDADPPPDKDKDKDKDWAADPDPDDPDDIDIDIDIDIDGDDRDPVVVVPCPDPVVVLVVLQVVLVVQLVVCVVVVFRSLLQLLLLLLVLVVVLPDPDPDPVSNVSCVNSDDPPVSDDPSHDNVDNDPVSCPRPPDPPVCVVVVVVVVVPD

Solvent-accessible surface area (backbone atoms only — not comparable to full-atom values): 12103 Å² total; per-residue (Å²): 115,70,72,61,55,53,52,51,53,52,52,54,52,51,51,52,54,51,55,57,60,66,66,72,69,74,76,77,83,73,91,78,69,85,83,72,85,70,81,88,80,77,87,71,46,64,87,90,42,68,50,71,51,74,49,78,46,79,43,72,64,93,58,102,67,76,94,86,55,64,50,74,50,75,47,77,48,78,40,81,53,68,51,57,70,61,62,80,68,54,72,73,70,68,58,62,64,45,55,56,56,51,47,53,56,53,50,50,22,51,54,33,38,76,70,76,34,49,15,64,49,39,53,38,49,47,35,43,48,42,66,67,76,54,81,62,81,85,82,41,73,67,53,43,48,52,46,67,66,51,65,67,61,80,91,59,44,62,92,82,48,59,82,90,68,74,53,76,85,67,43,75,63,39,85,72,60,61,62,57,56,55,53,50,64,65,59,69,76,78,121

pLDDT: mean 72.27, std 11.78, range [33.91, 90.62]

Mean predicted aligned error: 17.92 Å

Sequence (191 aa):
MHRKTMMVLCRLLIFSCVFLHVHANFTKISRKNVLLSRRKRYLTFPMGSNLVMTMSMVKSFLQIQPRGYNVILEVDVPFALPSDPKLFLKKEKKHKHRKERRSIYSQLDAALTQSGLNGTTCVTRMICDAQKYIPERGKSLVKDMLMAIFTSSESDLGSKYSAENCNRSKWIDCEVPLLDYILKSFTLQQD

Organism: NCBI:txid1586481